Protein AF-A0A2T6BIA4-F1 (afdb_monomer_lite)

pLDDT: mean 86.23, std 13.8, range [45.97, 98.56]

Foldseek 3Di:
DQLLVCVVVPVVVVSQVVLQVDDDPVSSLNSLLVLLLLLQVLLVLLLVLLVVLLFDFPQQLCQPHHRDDQWDADVVVLVLLLVLCCVPPQPPPQNDPDSDWEQQSRSSNNHRTNWGGSQTLAQDDDPPPPPPCDDPVNVVVVVVVVVPPDVVVSNVVSNVVSNDQRPDPQPCSSQVLLFAFDTFHQSQSSVLSVDPPQDWDADPVGDTWGKGQGDQQSCVSSVHDDDGAWTFTIPDPGNFTWIDHPDDIDTNSVQSQCCLCQLRGNADFPPDDDPRADWDDPDVRGIDGPDCSRVVSNPPRDDD

Secondary structure (DSSP, 8-state):
--HHHHHHTT-HHHHHHHHHT---HHHHHHHHHHHHHHHHHHHHHHHHHHHHTT--BGGGTTSSSS---SEE--HHHHHHHHHHHHHHHTTSTTTTT-S--S-HHHHHHHHHT-EEE--B-PPPPPPPTT-----HHHHHHHHHHHTTSSHHHHHHHHHHHHTSPPS-SSHHHHTGGGG-B-EE-THHHHHHHH-TT--EEE-TTSSEEEEEE-S--HHHHTTS-----SEEEES--SSSPEEBSSSS-EEHHHHHHHHHHTTSB--EETT---TTS-EEEEETTEEEE--HHHHHHHTTPPP-

Structure (mmCIF, N/CA/C/O backbone):
data_AF-A0A2T6BIA4-F1
#
_entry.id   AF-A0A2T6BIA4-F1
#
loop_
_atom_site.group_PDB
_atom_site.id
_atom_site.type_symbol
_atom_site.label_atom_id
_atom_site.label_alt_id
_atom_site.label_comp_id
_atom_site.label_asym_id
_atom_site.label_entity_id
_atom_site.label_seq_id
_atom_site.pdbx_PDB_ins_code
_atom_site.Cartn_x
_atom_site.Cartn_y
_atom_site.Cartn_z
_atom_site.occupancy
_atom_site.B_iso_or_equiv
_atom_site.auth_seq_id
_atom_site.auth_comp_id
_atom_site.auth_asym_id
_atom_site.auth_atom_id
_atom_site.pdbx_PDB_model_num
ATOM 1 N N . MET A 1 1 ? 3.645 -23.632 -20.180 1.00 87.56 1 MET A N 1
ATOM 2 C CA . MET A 1 1 ? 2.538 -22.994 -19.436 1.00 87.56 1 MET A CA 1
ATOM 3 C C . MET A 1 1 ? 2.932 -21.543 -19.232 1.00 87.56 1 MET A C 1
ATOM 5 O O . MET A 1 1 ? 4.093 -21.338 -18.899 1.00 87.56 1 MET A O 1
ATOM 9 N N . SER A 1 2 ? 2.056 -20.574 -19.513 1.00 95.56 2 SER A N 1
ATOM 10 C CA . SER A 1 2 ? 2.378 -19.156 -19.281 1.00 95.56 2 SER A CA 1
ATOM 11 C C . SER A 1 2 ? 2.538 -18.871 -17.786 1.00 95.56 2 SER A C 1
ATOM 13 O O . SER A 1 2 ? 2.009 -19.614 -16.949 1.00 95.56 2 SER A O 1
ATOM 15 N N . LEU A 1 3 ? 3.261 -17.806 -17.449 1.00 96.19 3 LEU A N 1
ATOM 16 C CA . LEU A 1 3 ? 3.397 -17.316 -16.082 1.00 96.19 3 LEU A CA 1
ATOM 17 C C . LEU A 1 3 ? 2.034 -16.933 -15.512 1.00 96.19 3 LEU A C 1
ATOM 19 O O . LEU A 1 3 ? 1.738 -17.321 -14.386 1.00 96.19 3 LEU A O 1
ATOM 23 N N . LEU A 1 4 ? 1.161 -16.298 -16.303 1.00 97.19 4 LEU A N 1
ATOM 24 C CA . LEU A 1 4 ? -0.204 -16.011 -15.862 1.00 97.19 4 LEU A CA 1
ATOM 25 C C . LEU A 1 4 ? -0.991 -17.281 -15.501 1.00 97.19 4 LEU A C 1
ATOM 27 O O . LEU A 1 4 ? -1.680 -17.309 -14.485 1.00 97.19 4 LEU A O 1
ATOM 31 N N . ALA A 1 5 ? -0.885 -18.352 -16.294 1.00 97.06 5 A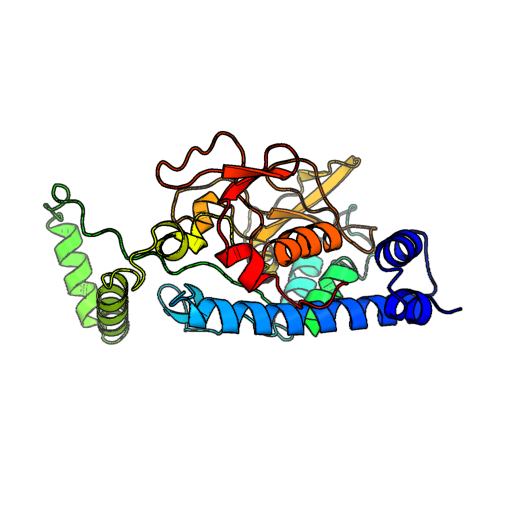LA A N 1
ATOM 32 C CA . ALA A 1 5 ? -1.594 -19.597 -15.996 1.00 97.06 5 ALA A CA 1
ATOM 33 C C . ALA A 1 5 ? -1.087 -20.251 -14.698 1.00 97.06 5 ALA A C 1
ATOM 35 O O . ALA A 1 5 ? -1.894 -20.715 -13.894 1.00 97.06 5 ALA A O 1
ATOM 36 N N . ARG A 1 6 ? 0.234 -20.237 -14.468 1.00 97.81 6 ARG A N 1
ATOM 37 C CA . ARG A 1 6 ? 0.855 -20.671 -13.200 1.00 97.81 6 ARG A CA 1
ATOM 38 C C . ARG A 1 6 ? 0.390 -19.818 -12.022 1.00 97.81 6 ARG A C 1
ATOM 40 O O . ARG A 1 6 ? 0.048 -20.347 -10.969 1.00 97.81 6 ARG A O 1
ATOM 47 N N . TYR A 1 7 ? 0.329 -18.506 -12.227 1.00 98.06 7 TYR A N 1
ATOM 48 C CA . TYR A 1 7 ? -0.104 -17.548 -11.220 1.00 98.06 7 TYR A CA 1
ATOM 49 C C . TYR A 1 7 ? -1.553 -17.804 -10.800 1.00 98.06 7 TYR A C 1
ATOM 51 O O . TYR A 1 7 ? -1.840 -17.952 -9.619 1.00 98.06 7 TYR A O 1
ATOM 59 N N . ILE A 1 8 ? -2.461 -17.960 -11.768 1.00 98.06 8 ILE A N 1
ATOM 60 C CA . ILE A 1 8 ? -3.871 -18.294 -11.513 1.00 98.06 8 ILE A CA 1
ATOM 61 C C . ILE A 1 8 ? -4.006 -19.649 -10.803 1.00 98.06 8 ILE A C 1
ATOM 63 O O . ILE A 1 8 ? -4.895 -19.812 -9.970 1.00 98.06 8 ILE A O 1
ATOM 67 N N . ALA A 1 9 ? -3.115 -20.603 -11.088 1.00 98.06 9 ALA A N 1
ATOM 68 C CA . ALA A 1 9 ? -3.068 -21.899 -10.413 1.00 98.06 9 ALA A CA 1
ATOM 69 C C . ALA A 1 9 ? -2.520 -21.841 -8.969 1.00 98.06 9 ALA A C 1
ATOM 71 O O . ALA A 1 9 ? -2.478 -22.874 -8.301 1.00 98.06 9 ALA A O 1
ATOM 72 N N . GLY A 1 10 ? -2.128 -20.661 -8.474 1.00 97.94 10 GLY A N 1
ATOM 73 C CA . GLY A 1 10 ? -1.683 -20.448 -7.097 1.00 97.94 10 GLY A CA 1
ATOM 74 C C . GLY A 1 10 ? -0.168 -20.472 -6.897 1.00 97.94 10 GLY A C 1
ATOM 75 O O . GLY A 1 10 ? 0.288 -20.370 -5.761 1.00 97.94 10 GLY A O 1
ATOM 76 N N . GLU A 1 11 ? 0.636 -20.569 -7.961 1.00 98.12 11 GLU A N 1
ATOM 77 C CA . GLU A 1 11 ? 2.107 -20.542 -7.879 1.00 98.12 11 GLU A CA 1
ATOM 78 C C . GLU A 1 11 ? 2.659 -19.112 -7.683 1.00 98.12 11 GLU A C 1
ATOM 80 O O . GLU A 1 11 ? 3.621 -18.717 -8.341 1.00 98.12 11 GLU A O 1
ATOM 85 N N . HIS A 1 12 ? 2.045 -18.300 -6.817 1.00 97.69 12 HIS A N 1
ATOM 86 C CA . HIS A 1 12 ? 2.304 -16.859 -6.758 1.00 97.69 12 HIS A CA 1
ATOM 87 C C . HIS A 1 12 ? 3.774 -16.518 -6.458 1.00 97.69 12 HIS A C 1
ATOM 89 O O . HIS A 1 12 ? 4.359 -15.702 -7.168 1.00 97.69 12 HIS A O 1
ATOM 95 N N . ASP A 1 13 ? 4.395 -17.154 -5.459 1.00 97.06 13 ASP A N 1
ATOM 96 C CA . ASP A 1 13 ? 5.798 -16.897 -5.089 1.00 97.06 13 ASP A CA 1
ATOM 97 C C . ASP A 1 13 ? 6.764 -17.290 -6.210 1.00 97.06 13 ASP A C 1
ATOM 99 O O . ASP A 1 13 ? 7.587 -16.487 -6.647 1.00 97.06 13 ASP A O 1
ATOM 103 N N . ALA A 1 14 ? 6.608 -18.506 -6.740 1.00 96.81 14 ALA A N 1
ATOM 104 C CA . ALA A 1 14 ? 7.461 -19.027 -7.804 1.00 96.81 14 ALA A CA 1
ATOM 105 C C . ALA A 1 14 ? 7.317 -18.234 -9.114 1.00 96.81 14 ALA A C 1
ATOM 107 O O . ALA A 1 14 ? 8.264 -18.139 -9.897 1.00 96.81 14 ALA A O 1
ATOM 108 N N . VAL A 1 15 ? 6.131 -17.679 -9.384 1.00 97.12 15 VAL A N 1
ATOM 109 C CA . VAL A 1 15 ? 5.925 -16.797 -10.534 1.00 97.12 15 VAL A CA 1
ATOM 110 C C . VAL A 1 15 ? 6.606 -15.451 -10.310 1.00 97.12 15 VAL A C 1
ATOM 112 O O . VAL A 1 15 ? 7.315 -15.007 -11.207 1.00 97.12 15 VAL A O 1
ATOM 115 N N . TRP A 1 16 ? 6.453 -14.820 -9.142 1.00 96.31 16 TRP A N 1
ATOM 116 C CA . TRP A 1 16 ? 7.108 -13.538 -8.853 1.00 96.31 16 TRP A CA 1
ATOM 117 C C . TRP A 1 16 ? 8.640 -13.642 -8.846 1.00 96.31 16 TRP A C 1
ATOM 119 O O . TRP A 1 16 ? 9.307 -12.752 -9.371 1.00 96.31 16 TRP A O 1
ATOM 129 N N . GLU A 1 17 ? 9.207 -14.752 -8.368 1.00 95.06 17 GLU A N 1
ATOM 130 C CA . GLU A 1 17 ? 10.643 -15.036 -8.499 1.00 95.06 17 GLU A CA 1
ATOM 131 C C . GLU A 1 17 ? 11.070 -15.152 -9.975 1.00 95.06 17 GLU A C 1
ATOM 133 O O . GLU A 1 17 ? 12.078 -14.574 -10.394 1.00 95.06 17 GLU A O 1
ATOM 138 N N . ALA A 1 18 ? 10.268 -15.838 -10.798 1.00 95.12 18 ALA A N 1
ATOM 139 C CA . ALA A 1 18 ? 10.520 -15.935 -12.233 1.00 95.12 18 ALA A CA 1
ATOM 140 C C . ALA A 1 18 ? 10.423 -14.570 -12.943 1.00 95.12 18 ALA A C 1
ATOM 142 O O . ALA A 1 18 ? 11.156 -14.340 -13.906 1.00 95.12 18 ALA A O 1
ATOM 143 N N . LEU A 1 19 ? 9.572 -13.652 -12.461 1.00 94.94 19 LEU A N 1
ATOM 144 C CA . LEU A 1 19 ? 9.463 -12.298 -13.010 1.00 94.94 19 LEU A CA 1
ATOM 145 C C . LEU A 1 19 ? 10.729 -11.456 -12.801 1.00 94.94 19 LEU A C 1
ATOM 147 O O . LEU A 1 19 ? 11.026 -10.598 -13.628 1.00 94.94 19 LEU A O 1
ATOM 151 N N . GLU A 1 20 ? 11.501 -11.696 -11.744 1.00 91.31 20 GLU A N 1
ATOM 152 C CA . GLU A 1 20 ? 12.761 -10.971 -11.516 1.00 91.31 20 GLU A CA 1
ATOM 153 C C . GLU A 1 20 ? 13.887 -11.447 -12.453 1.00 91.31 20 GLU A C 1
ATOM 155 O O . GLU A 1 20 ? 14.853 -10.726 -12.692 1.00 91.31 20 GLU A O 1
ATOM 160 N N . SER A 1 21 ? 13.754 -12.641 -13.040 1.00 89.94 21 SER A N 1
ATOM 161 C CA . SER A 1 21 ? 14.785 -13.276 -13.876 1.00 89.94 21 SER A CA 1
ATOM 162 C C . SER A 1 21 ? 14.663 -12.969 -15.381 1.00 89.94 21 SER A C 1
ATOM 164 O O . SER A 1 21 ? 15.182 -13.724 -16.199 1.00 89.94 21 SER A O 1
ATOM 166 N N . ALA A 1 22 ? 14.016 -11.855 -15.749 1.00 73.44 22 ALA A N 1
ATOM 167 C CA . ALA A 1 22 ? 13.756 -11.399 -17.128 1.00 73.44 22 ALA A CA 1
ATOM 168 C C . ALA A 1 22 ? 12.726 -12.241 -17.931 1.00 73.44 22 ALA A C 1
ATOM 170 O O . ALA A 1 22 ? 13.077 -12.926 -18.895 1.00 73.44 22 ALA A O 1
ATOM 171 N N . PRO A 1 23 ? 11.432 -12.168 -17.572 1.00 73.19 23 PRO A N 1
ATOM 172 C CA . PRO A 1 23 ? 10.328 -12.800 -18.292 1.00 73.19 23 PRO A CA 1
ATOM 173 C C . PRO A 1 23 ? 10.007 -12.097 -19.621 1.00 73.19 23 PRO A C 1
ATOM 175 O O . PRO A 1 23 ? 10.369 -10.940 -19.849 1.00 73.19 23 PRO A O 1
ATOM 178 N N . ASP A 1 24 ? 9.236 -12.782 -20.468 1.00 88.19 24 ASP A N 1
ATOM 179 C CA . ASP A 1 24 ? 8.503 -12.137 -21.559 1.00 88.19 24 ASP A CA 1
ATOM 180 C C . ASP A 1 24 ? 7.679 -10.955 -21.019 1.00 88.19 24 ASP A C 1
ATOM 182 O O . ASP A 1 24 ? 6.957 -11.087 -20.027 1.00 88.19 24 ASP A O 1
ATOM 186 N N . ALA A 1 25 ? 7.805 -9.787 -21.654 1.00 87.50 25 ALA A N 1
ATOM 187 C CA . ALA A 1 25 ? 7.232 -8.548 -21.134 1.00 87.50 25 ALA A CA 1
ATOM 188 C C . ALA A 1 25 ? 5.696 -8.589 -21.055 1.00 87.50 25 ALA A C 1
ATOM 190 O O . ALA A 1 25 ? 5.129 -8.046 -20.108 1.00 87.50 25 ALA A O 1
ATOM 191 N N . ALA A 1 26 ? 5.032 -9.251 -22.009 1.00 90.62 26 ALA A N 1
ATOM 192 C CA . ALA A 1 26 ? 3.576 -9.314 -22.055 1.00 90.62 26 ALA A CA 1
ATOM 193 C C . ALA A 1 26 ? 3.018 -10.267 -20.987 1.00 90.62 26 ALA A C 1
ATOM 195 O O . ALA A 1 26 ? 2.055 -9.926 -20.300 1.00 90.62 26 ALA A O 1
ATOM 196 N N . ASP A 1 27 ? 3.637 -11.437 -20.807 1.00 92.75 27 ASP A N 1
ATOM 197 C CA . ASP A 1 27 ? 3.238 -12.388 -19.758 1.00 92.75 27 ASP A CA 1
ATOM 198 C C . ASP A 1 27 ? 3.498 -11.806 -18.354 1.00 92.75 27 ASP A C 1
ATOM 200 O O . ASP A 1 27 ? 2.664 -11.925 -17.456 1.00 92.75 27 ASP A O 1
ATOM 204 N N . ALA A 1 28 ? 4.611 -11.082 -18.182 1.00 93.94 28 ALA A N 1
ATOM 205 C CA . ALA A 1 28 ? 4.922 -10.372 -16.945 1.00 93.94 28 ALA A CA 1
ATOM 206 C C . ALA A 1 28 ? 3.888 -9.296 -16.606 1.00 93.94 28 ALA A C 1
ATOM 208 O O . ALA A 1 28 ? 3.391 -9.240 -15.480 1.00 93.94 28 ALA A O 1
ATOM 209 N N . GLU A 1 29 ? 3.542 -8.453 -17.580 1.00 95.25 29 GLU A N 1
ATOM 210 C CA . GLU A 1 29 ? 2.516 -7.431 -17.404 1.00 95.25 29 GLU A CA 1
ATOM 211 C C . GLU A 1 29 ? 1.168 -8.057 -17.031 1.00 95.25 29 GLU A C 1
ATOM 213 O O . GLU A 1 29 ? 0.496 -7.564 -16.126 1.00 95.25 29 GLU A O 1
ATOM 218 N N . ALA A 1 30 ? 0.792 -9.171 -17.662 1.00 96.75 30 ALA A N 1
ATOM 219 C CA . ALA A 1 30 ? -0.459 -9.856 -17.362 1.00 96.75 30 ALA A CA 1
ATOM 220 C C . ALA A 1 30 ? -0.509 -10.390 -15.918 1.00 96.75 30 ALA A C 1
ATOM 222 O O . ALA A 1 30 ? -1.522 -10.206 -15.239 1.00 96.75 30 ALA A O 1
ATOM 223 N N . VAL A 1 31 ? 0.584 -10.986 -15.420 1.00 97.69 31 VAL A N 1
ATOM 224 C CA . VAL A 1 31 ? 0.695 -11.415 -14.013 1.00 97.69 31 VAL A CA 1
ATOM 225 C C . VAL A 1 31 ? 0.566 -10.228 -13.063 1.00 97.69 31 VAL A C 1
ATOM 227 O O . VAL A 1 31 ? -0.203 -10.289 -12.101 1.00 97.69 31 VAL A O 1
ATOM 230 N N . MET A 1 32 ? 1.293 -9.137 -13.322 1.00 97.81 32 MET A N 1
ATOM 231 C CA . MET A 1 32 ? 1.246 -7.963 -12.452 1.00 97.81 32 MET A CA 1
ATOM 232 C C . MET A 1 32 ? -0.148 -7.310 -12.472 1.00 97.81 32 MET A C 1
ATOM 234 O O . MET A 1 32 ? -0.641 -6.896 -11.424 1.00 97.81 32 MET A O 1
ATOM 238 N N . ARG A 1 33 ? -0.832 -7.270 -13.629 1.00 97.81 33 ARG A N 1
ATOM 239 C CA . ARG A 1 33 ? -2.210 -6.753 -13.743 1.00 97.81 33 ARG A CA 1
ATOM 240 C C . ARG A 1 33 ? -3.180 -7.568 -12.900 1.00 97.81 33 ARG A C 1
ATOM 242 O O . ARG A 1 33 ? -3.966 -6.980 -12.161 1.00 97.81 33 ARG A O 1
ATOM 249 N N . GLU A 1 34 ? -3.110 -8.893 -12.987 1.00 98.56 34 GLU A N 1
ATOM 250 C CA . GLU A 1 34 ? -3.940 -9.777 -12.165 1.00 98.56 34 GLU A CA 1
ATOM 251 C C . GLU A 1 34 ? -3.610 -9.622 -10.671 1.00 98.56 34 GLU A C 1
ATOM 253 O O . GLU A 1 34 ? -4.523 -9.483 -9.858 1.00 98.56 34 GLU A O 1
ATOM 258 N N . THR A 1 35 ? -2.321 -9.542 -10.316 1.00 98.56 35 THR A N 1
ATOM 259 C CA . THR A 1 35 ? -1.871 -9.304 -8.932 1.00 98.56 35 THR A CA 1
ATOM 260 C C . THR A 1 35 ? -2.502 -8.034 -8.364 1.00 98.56 35 THR A C 1
ATOM 262 O O . THR A 1 35 ? -3.148 -8.059 -7.317 1.00 98.56 35 THR A O 1
ATOM 265 N N . PHE A 1 36 ? -2.376 -6.909 -9.070 1.00 98.44 36 PHE A N 1
ATOM 266 C CA . PHE A 1 36 ? -2.890 -5.632 -8.580 1.00 98.44 36 PHE A CA 1
ATOM 267 C C . PHE A 1 36 ? -4.412 -5.524 -8.644 1.00 98.44 36 PHE A C 1
ATOM 269 O O . PHE A 1 36 ? -5.003 -4.839 -7.811 1.00 98.44 36 PHE A O 1
ATOM 276 N N . ALA A 1 37 ? -5.070 -6.255 -9.545 1.00 98.31 37 ALA A N 1
ATOM 277 C CA . ALA A 1 37 ? -6.521 -6.380 -9.520 1.00 98.31 37 ALA A CA 1
ATOM 278 C C . ALA A 1 37 ? -7.009 -7.086 -8.239 1.00 98.31 37 ALA A C 1
ATOM 280 O O . ALA A 1 37 ? -8.003 -6.654 -7.653 1.00 98.31 37 ALA A O 1
ATOM 281 N N . ARG A 1 38 ? -6.300 -8.125 -7.766 1.00 98.56 38 ARG A N 1
ATOM 282 C CA . ARG A 1 38 ? -6.578 -8.774 -6.468 1.00 98.56 38 ARG A CA 1
ATOM 283 C C . ARG A 1 38 ? -6.310 -7.836 -5.297 1.00 98.56 38 ARG A C 1
ATOM 285 O O . ARG A 1 38 ? -7.146 -7.728 -4.406 1.00 98.56 38 ARG A O 1
ATOM 292 N N . VAL A 1 39 ? -5.198 -7.098 -5.324 1.00 98.56 39 VAL A N 1
ATOM 293 C CA . VAL A 1 39 ? -4.874 -6.090 -4.297 1.00 98.56 39 VAL A CA 1
ATOM 294 C C . VAL A 1 39 ? -5.968 -5.024 -4.188 1.00 98.56 39 VAL A C 1
ATOM 296 O O . VAL A 1 39 ? -6.380 -4.695 -3.075 1.00 98.56 39 VAL A O 1
ATOM 299 N N . ALA A 1 40 ? -6.487 -4.519 -5.310 1.00 98.31 40 ALA A N 1
ATOM 300 C CA . ALA A 1 40 ? -7.588 -3.556 -5.315 1.00 98.31 40 ALA A CA 1
ATOM 301 C C . ALA A 1 40 ? -8.859 -4.136 -4.660 1.00 98.31 40 ALA A C 1
ATOM 303 O O . ALA A 1 40 ? -9.424 -3.522 -3.754 1.00 98.31 40 ALA A O 1
ATOM 304 N N . ARG A 1 41 ? -9.265 -5.360 -5.034 1.00 98.38 41 ARG A N 1
ATOM 305 C CA . ARG A 1 41 ? -10.442 -6.032 -4.444 1.00 98.38 41 ARG A CA 1
ATOM 306 C C . ARG A 1 41 ? -10.266 -6.343 -2.955 1.00 98.38 41 ARG A C 1
ATOM 308 O O . ARG A 1 41 ? -11.195 -6.152 -2.165 1.00 98.38 41 ARG A O 1
ATOM 315 N N . ASN A 1 42 ? -9.071 -6.778 -2.556 1.00 98.56 42 ASN A N 1
ATOM 316 C CA . ASN A 1 42 ? -8.731 -7.019 -1.156 1.00 98.56 42 ASN A CA 1
ATOM 317 C C . ASN A 1 42 ? -8.773 -5.719 -0.347 1.00 98.56 42 ASN A C 1
ATOM 319 O O . ASN A 1 42 ? -9.314 -5.707 0.757 1.00 98.56 42 ASN A O 1
ATOM 323 N N . THR A 1 43 ? -8.266 -4.618 -0.907 1.00 98.56 43 THR A N 1
ATOM 324 C CA . THR A 1 43 ? -8.337 -3.280 -0.302 1.00 98.56 43 THR A CA 1
ATOM 325 C C . THR A 1 43 ? -9.786 -2.874 -0.034 1.00 98.56 43 THR A C 1
ATOM 327 O O . THR A 1 43 ? -10.122 -2.538 1.101 1.00 98.56 43 THR A O 1
ATOM 330 N N . ASP A 1 44 ? -10.666 -2.970 -1.034 1.00 98.31 44 ASP A N 1
ATOM 331 C CA . ASP A 1 44 ? -12.088 -2.623 -0.886 1.00 98.31 44 ASP A CA 1
ATOM 332 C C . ASP A 1 44 ? -12.794 -3.488 0.170 1.00 98.31 44 ASP A C 1
ATOM 334 O O . ASP A 1 44 ? -13.601 -2.997 0.972 1.00 98.31 44 ASP A O 1
ATOM 338 N N . THR A 1 45 ? -12.450 -4.776 0.213 1.00 98.44 45 THR A N 1
ATOM 339 C CA . THR A 1 45 ? -12.959 -5.724 1.211 1.00 98.44 45 THR A CA 1
ATOM 340 C C . THR A 1 45 ? -12.514 -5.342 2.624 1.00 98.44 45 THR A C 1
ATOM 342 O O . THR A 1 45 ? -13.346 -5.258 3.529 1.00 98.44 45 THR A O 1
ATOM 345 N N . VAL A 1 46 ? -11.221 -5.061 2.821 1.00 98.44 46 VAL A N 1
ATOM 346 C CA . VAL A 1 46 ? -10.662 -4.622 4.110 1.00 98.44 46 VAL A CA 1
ATOM 347 C C . VAL A 1 46 ? -11.293 -3.305 4.556 1.00 98.44 46 VAL A C 1
ATOM 349 O O . VAL A 1 46 ? -11.712 -3.200 5.706 1.00 98.44 46 VAL A O 1
ATOM 352 N N . ILE A 1 47 ? -11.440 -2.325 3.658 1.00 98.12 47 ILE A N 1
ATOM 353 C CA . ILE A 1 47 ? -12.091 -1.041 3.960 1.00 98.12 47 ILE A CA 1
ATOM 354 C C . ILE A 1 47 ? -13.519 -1.256 4.457 1.00 98.12 47 ILE A C 1
ATOM 356 O O . ILE A 1 47 ? -13.919 -0.661 5.458 1.00 98.12 47 ILE A O 1
ATOM 360 N N . THR A 1 48 ? -14.283 -2.106 3.771 1.00 97.81 48 THR A N 1
ATOM 361 C CA . THR A 1 48 ? -15.670 -2.409 4.143 1.00 97.81 48 THR A CA 1
ATOM 362 C C . THR A 1 48 ? -15.729 -3.013 5.543 1.00 97.81 48 THR A C 1
ATOM 364 O O . THR A 1 48 ? -16.430 -2.496 6.408 1.00 97.81 48 THR A O 1
ATOM 367 N N . ARG A 1 49 ? -14.899 -4.026 5.814 1.00 97.38 49 ARG A N 1
ATOM 368 C CA . ARG A 1 49 ? -14.860 -4.690 7.124 1.00 97.38 49 ARG A CA 1
ATOM 369 C C . ARG A 1 49 ? -14.354 -3.785 8.241 1.00 97.38 49 ARG A C 1
ATOM 371 O O . ARG A 1 49 ? -14.851 -3.874 9.355 1.00 97.38 49 ARG A O 1
ATOM 378 N N . LEU A 1 50 ? -13.394 -2.903 7.964 1.00 95.94 50 LEU A N 1
ATOM 379 C CA . LEU A 1 50 ? -12.962 -1.885 8.920 1.00 95.94 50 LEU A CA 1
ATOM 380 C C . LEU A 1 50 ? -14.130 -0.962 9.284 1.00 95.94 50 LEU A C 1
ATOM 382 O O . LEU A 1 50 ? -14.366 -0.716 10.464 1.00 95.94 50 LEU A O 1
ATOM 386 N N . ARG A 1 51 ? -14.922 -0.496 8.311 1.00 94.94 51 ARG A N 1
ATOM 387 C CA . ARG A 1 51 ? -16.117 0.313 8.617 1.00 94.94 51 ARG A CA 1
ATOM 388 C C . ARG A 1 51 ? -17.110 -0.442 9.499 1.00 94.94 51 ARG A C 1
ATOM 390 O O . ARG A 1 51 ? -17.663 0.163 10.416 1.00 94.94 51 ARG A O 1
ATOM 397 N N . ASP A 1 52 ? -17.269 -1.747 9.286 1.00 94.19 52 ASP A N 1
ATOM 398 C CA . ASP A 1 52 ? -18.151 -2.594 10.099 1.00 94.19 52 ASP A CA 1
ATOM 399 C C . ASP A 1 52 ? -17.698 -2.707 11.569 1.00 94.19 52 ASP A C 1
ATOM 401 O O . ASP A 1 52 ? -18.525 -2.968 12.443 1.00 94.19 52 ASP A O 1
ATOM 405 N N . THR A 1 53 ? -16.420 -2.447 11.885 1.00 91.62 53 THR A N 1
ATOM 406 C CA . THR A 1 53 ? -15.931 -2.357 13.279 1.00 91.62 53 THR A CA 1
ATOM 407 C C . THR A 1 53 ? -16.121 -0.971 13.907 1.00 91.62 53 THR A C 1
ATOM 409 O O . THR A 1 53 ? -15.784 -0.758 15.072 1.00 9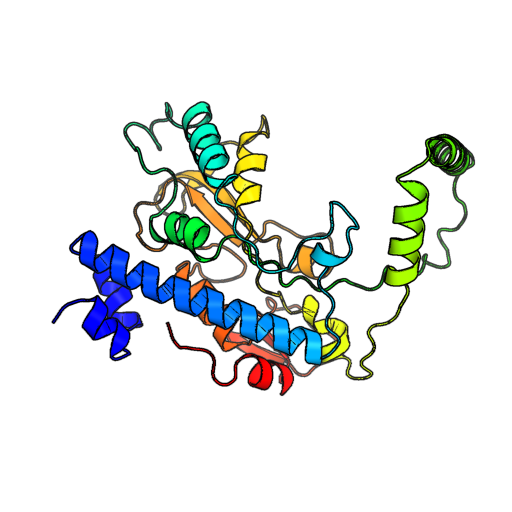1.62 53 THR A O 1
ATOM 412 N N . GLY A 1 54 ? -16.646 -0.003 13.149 1.00 90.62 54 GLY A N 1
ATOM 413 C CA . GLY A 1 54 ? -16.697 1.404 13.543 1.00 90.62 54 GLY A CA 1
ATOM 414 C C . GLY A 1 54 ? -15.387 2.162 13.295 1.00 90.62 54 GLY A C 1
ATOM 415 O O . GLY A 1 54 ? -15.241 3.292 13.780 1.00 90.62 54 GLY A O 1
ATOM 416 N N . TYR A 1 55 ? -14.445 1.575 12.546 1.00 91.75 55 TYR A N 1
ATOM 417 C CA . TYR A 1 55 ? -13.232 2.256 12.102 1.00 91.75 55 TYR A CA 1
ATOM 418 C C . TYR A 1 55 ? -13.581 3.475 11.245 1.00 91.75 55 TYR A C 1
ATOM 420 O O . TYR A 1 55 ? -14.488 3.443 10.411 1.00 91.75 55 TYR A O 1
ATOM 428 N N . ARG A 1 56 ? -12.841 4.566 11.441 1.00 92.00 56 ARG A N 1
ATOM 429 C CA . ARG A 1 56 ? -12.993 5.809 10.679 1.00 92.00 56 ARG A CA 1
ATOM 430 C C . ARG A 1 56 ? -11.656 6.157 10.053 1.00 92.00 56 ARG A C 1
ATOM 432 O O . ARG A 1 56 ? -10.657 6.168 10.768 1.00 92.00 56 ARG A O 1
ATOM 439 N N . PHE A 1 57 ? -11.645 6.468 8.764 1.00 94.00 57 PHE A N 1
ATOM 440 C CA . PHE A 1 57 ? -10.422 6.805 8.042 1.00 94.00 57 PHE A CA 1
ATOM 441 C C . PHE A 1 57 ? -10.077 8.291 8.204 1.00 94.00 57 PHE A C 1
ATOM 443 O O . PHE A 1 57 ? -10.960 9.149 8.144 1.00 94.00 57 PHE A O 1
ATOM 450 N N . GLU A 1 58 ? -8.796 8.609 8.405 1.00 92.12 58 GLU A N 1
ATOM 451 C CA . GLU A 1 58 ? -8.325 10.000 8.538 1.00 92.12 58 GLU A CA 1
ATOM 452 C C . GLU A 1 58 ? -8.552 10.798 7.243 1.00 92.12 58 GLU A C 1
ATOM 454 O O . GLU A 1 58 ? -8.974 11.953 7.289 1.00 92.12 58 GLU A O 1
ATOM 459 N N . CYS A 1 59 ? -8.345 10.174 6.080 1.00 92.19 59 CYS A N 1
ATOM 460 C CA . CYS A 1 59 ? -8.505 10.808 4.767 1.00 92.19 59 CYS A CA 1
ATOM 461 C C . CYS A 1 59 ? -9.951 11.250 4.461 1.00 92.19 59 CYS A C 1
ATOM 463 O O . CYS A 1 59 ? -10.169 12.192 3.698 1.00 92.19 59 CYS A O 1
ATOM 465 N N . GLU A 1 60 ? -10.943 10.648 5.119 1.00 93.75 60 GLU A N 1
ATOM 466 C CA . GLU A 1 60 ? -12.358 11.020 5.000 1.00 93.75 60 GLU A CA 1
ATOM 467 C C . GLU A 1 60 ? -12.750 12.157 5.957 1.00 93.75 60 GLU A C 1
ATOM 469 O O . GLU A 1 60 ? -13.825 12.744 5.824 1.00 93.75 60 GLU A O 1
ATOM 474 N N . ALA A 1 61 ? -11.899 12.495 6.933 1.00 86.62 61 ALA A N 1
ATOM 475 C CA . ALA A 1 61 ? -12.201 13.529 7.920 1.00 86.62 61 ALA A CA 1
ATOM 476 C C . ALA A 1 61 ? -12.133 14.948 7.337 1.00 86.62 61 ALA A C 1
ATOM 478 O O . ALA A 1 61 ? -12.700 15.873 7.917 1.00 86.62 61 ALA A O 1
ATOM 479 N N . GLY A 1 62 ? -11.419 15.130 6.222 1.00 81.00 62 GLY A N 1
ATOM 480 C CA . GLY A 1 62 ? -11.200 16.438 5.610 1.00 81.00 62 GLY A CA 1
ATOM 481 C C . GLY A 1 62 ? -10.430 17.414 6.512 1.00 81.00 62 GLY A C 1
ATOM 482 O O . GLY A 1 62 ? -10.649 18.625 6.456 1.00 81.00 62 GLY A O 1
ATOM 483 N N . ARG A 1 63 ? -9.585 16.894 7.419 1.00 76.50 63 ARG A N 1
ATOM 484 C CA . ARG A 1 63 ? -8.866 17.709 8.413 1.00 76.50 63 ARG A CA 1
ATOM 485 C C . ARG A 1 63 ? -7.771 18.568 7.776 1.00 76.50 63 ARG A C 1
ATOM 487 O O . ARG A 1 63 ? -7.601 19.721 8.170 1.00 76.50 63 ARG A O 1
ATOM 494 N N . TYR A 1 64 ? -7.048 18.009 6.807 1.00 74.81 64 TYR A N 1
ATOM 495 C CA . TYR A 1 64 ? -5.902 18.655 6.151 1.00 74.81 64 TYR A CA 1
ATOM 496 C C . TYR A 1 64 ? -6.144 18.972 4.671 1.00 74.81 64 TYR A C 1
ATOM 498 O O . TYR A 1 64 ? -5.497 19.855 4.118 1.00 74.81 64 TYR A O 1
ATOM 506 N N . SER A 1 65 ? -7.091 18.279 4.045 1.00 83.38 65 SER A N 1
ATOM 507 C CA . SER A 1 65 ? -7.431 18.377 2.626 1.00 83.38 65 SER A CA 1
ATOM 508 C C . SER A 1 65 ? -8.926 18.136 2.433 1.00 83.38 65 SER A C 1
ATOM 510 O O . SER A 1 65 ? -9.651 17.923 3.406 1.00 83.38 65 SER A O 1
ATOM 512 N N . ASP A 1 66 ? -9.401 18.127 1.189 1.00 88.69 66 ASP A N 1
ATOM 513 C CA . ASP A 1 66 ? -10.741 17.618 0.906 1.00 88.69 66 ASP A CA 1
ATOM 514 C C . ASP A 1 66 ? -10.861 16.146 1.326 1.00 88.69 66 ASP A C 1
ATOM 516 O O . ASP A 1 66 ? -9.887 15.387 1.288 1.00 88.69 66 ASP A O 1
ATOM 520 N N . ALA A 1 67 ? -12.060 15.767 1.772 1.00 90.62 67 ALA A N 1
ATOM 521 C CA . ALA A 1 67 ? -12.362 14.395 2.147 1.00 90.62 67 ALA A CA 1
ATOM 522 C C . ALA A 1 67 ? -12.310 13.501 0.904 1.00 90.62 67 ALA A C 1
ATOM 524 O O . ALA A 1 67 ? -12.990 13.765 -0.091 1.00 90.62 67 ALA A O 1
ATOM 525 N N . VAL A 1 68 ? -11.519 12.437 0.978 1.00 94.69 68 VAL A N 1
ATOM 526 C CA . VAL A 1 68 ? -11.313 11.483 -0.116 1.00 94.69 68 VAL A CA 1
ATOM 527 C C . VAL A 1 68 ? -11.492 10.056 0.396 1.00 94.69 68 VAL A C 1
ATOM 529 O O . VAL A 1 68 ? -11.273 9.808 1.582 1.00 94.69 68 VAL A O 1
ATOM 532 N N . PRO A 1 69 ? -11.893 9.101 -0.463 1.00 96.19 69 PRO A N 1
ATOM 533 C CA . PRO A 1 69 ? -11.987 7.710 -0.047 1.00 96.19 69 PRO A CA 1
ATOM 534 C C . PRO A 1 69 ? -10.594 7.120 0.259 1.00 96.19 69 PRO A C 1
ATOM 536 O O . PRO A 1 69 ? -9.603 7.524 -0.362 1.00 96.19 69 PRO A O 1
ATOM 539 N N . PRO A 1 70 ? -10.514 6.130 1.171 1.00 95.81 70 PRO A N 1
ATOM 540 C CA . PRO A 1 70 ? -9.262 5.468 1.552 1.00 95.81 70 PRO A CA 1
ATOM 541 C C . PRO A 1 70 ? -8.622 4.652 0.424 1.00 95.81 70 PRO A C 1
ATOM 543 O O . PRO A 1 70 ? -7.431 4.374 0.489 1.00 95.81 70 PRO A O 1
ATOM 546 N N . HIS A 1 71 ? -9.381 4.300 -0.614 1.00 97.44 71 HIS A N 1
ATOM 547 C CA . HIS A 1 71 ? -8.877 3.716 -1.855 1.00 97.44 71 HIS A CA 1
ATOM 548 C C . HIS A 1 71 ? -9.303 4.601 -3.027 1.00 97.44 71 HIS A C 1
ATOM 550 O O . HIS A 1 71 ? -10.497 4.867 -3.203 1.00 97.44 71 HIS A O 1
ATOM 556 N N . ARG A 1 72 ? -8.332 5.109 -3.796 1.00 95.88 72 ARG A N 1
ATOM 557 C CA . ARG A 1 72 ? -8.592 5.993 -4.944 1.00 95.88 72 ARG A CA 1
ATOM 558 C C . ARG A 1 72 ? -7.551 5.842 -6.042 1.00 95.88 72 ARG A C 1
ATOM 560 O O . ARG A 1 72 ? -6.369 5.693 -5.768 1.00 95.88 72 ARG A O 1
ATOM 567 N N . GLN A 1 73 ? -7.987 5.987 -7.285 1.00 93.56 73 GLN A N 1
ATOM 568 C CA . GLN A 1 73 ? -7.103 6.036 -8.450 1.00 93.56 73 GLN A CA 1
ATOM 569 C C . GLN A 1 73 ? -6.362 7.378 -8.535 1.00 93.56 73 GLN A C 1
ATOM 571 O O . GLN A 1 73 ? -6.923 8.412 -8.172 1.00 93.56 73 GLN A O 1
ATOM 576 N N . ILE A 1 74 ? -5.136 7.372 -9.075 1.00 88.81 74 ILE A N 1
ATOM 577 C CA . ILE A 1 74 ? -4.280 8.572 -9.197 1.00 88.81 74 ILE A CA 1
ATOM 578 C C . ILE A 1 74 ? -3.718 8.808 -10.601 1.00 88.81 74 ILE A C 1
ATOM 580 O O . ILE A 1 74 ? -2.659 9.411 -10.765 1.00 88.81 74 ILE A O 1
ATOM 584 N N . SER A 1 75 ? -4.422 8.365 -11.640 1.00 79.81 75 SER A N 1
ATOM 585 C CA . SER A 1 75 ? -3.930 8.418 -13.026 1.00 79.81 75 SER A CA 1
ATOM 586 C C . SER A 1 75 ? -3.425 9.799 -13.473 1.00 79.81 75 SER A C 1
ATOM 588 O O . SER A 1 75 ? -2.427 9.876 -14.182 1.00 79.81 75 SER A O 1
ATOM 590 N N . VAL A 1 76 ? -4.056 10.893 -13.026 1.00 80.00 76 VAL A N 1
ATOM 591 C CA . VAL A 1 76 ? -3.622 12.270 -13.340 1.00 80.00 76 VAL A CA 1
ATOM 592 C C . VAL A 1 76 ? -2.316 12.650 -12.630 1.00 80.00 76 VAL A C 1
ATOM 594 O O . VAL A 1 76 ? -1.516 13.403 -13.181 1.00 80.00 76 VAL A O 1
ATOM 597 N N . HIS A 1 77 ? -2.080 12.139 -11.422 1.00 85.69 77 HIS A N 1
ATOM 598 C CA . HIS A 1 77 ? -0.883 12.454 -10.638 1.00 85.69 77 HIS A CA 1
ATOM 599 C C . HIS A 1 77 ? 0.336 11.667 -11.110 1.00 85.69 77 HIS A C 1
ATOM 601 O O . HIS A 1 77 ? 1.446 12.177 -11.018 1.00 85.69 77 HIS A O 1
ATOM 607 N N . LEU A 1 78 ? 0.138 10.472 -11.674 1.00 88.25 78 LEU A N 1
ATOM 608 C CA . LEU A 1 78 ? 1.239 9.631 -12.141 1.00 88.25 78 LEU A CA 1
ATOM 609 C C . LEU A 1 78 ? 2.092 10.324 -13.211 1.00 88.25 78 LEU A C 1
ATOM 611 O O . LEU A 1 78 ? 3.307 10.381 -13.068 1.00 88.25 78 LEU A O 1
ATOM 615 N N . GLY A 1 79 ? 1.457 10.942 -14.214 1.00 89.12 79 GLY A N 1
ATOM 616 C CA . GLY A 1 79 ? 2.188 11.689 -15.243 1.00 89.12 79 GLY A CA 1
ATOM 617 C C . GLY A 1 79 ? 2.973 12.877 -14.675 1.00 89.12 79 GLY A C 1
ATOM 618 O O . GLY A 1 79 ? 4.079 13.148 -15.124 1.00 89.12 79 GLY A O 1
ATOM 619 N N . ARG A 1 80 ? 2.447 13.543 -13.635 1.00 89.25 80 ARG A N 1
ATOM 620 C CA . ARG A 1 80 ? 3.165 14.628 -12.941 1.00 89.25 80 ARG A CA 1
ATOM 621 C C . ARG A 1 80 ? 4.362 14.113 -12.151 1.00 89.25 80 ARG A C 1
ATOM 623 O O . ARG A 1 80 ? 5.386 14.782 -12.116 1.00 89.25 80 ARG A O 1
ATOM 630 N N . ILE A 1 81 ? 4.233 12.952 -11.508 1.00 89.69 81 ILE A N 1
ATOM 631 C CA . ILE A 1 81 ? 5.341 12.307 -10.796 1.00 89.69 81 ILE A CA 1
ATOM 632 C C . ILE A 1 81 ? 6.459 11.980 -11.790 1.00 89.69 81 ILE A C 1
ATOM 634 O O . ILE A 1 81 ? 7.601 12.353 -11.549 1.00 89.69 81 ILE A O 1
ATOM 638 N N . GLU A 1 82 ? 6.131 11.345 -12.918 1.00 89.69 82 GLU A N 1
ATOM 639 C CA . GLU A 1 82 ? 7.106 11.006 -13.964 1.00 89.69 82 GLU A CA 1
ATOM 640 C C . GLU A 1 82 ? 7.787 12.256 -14.540 1.00 89.69 82 GLU A C 1
ATOM 642 O O . GLU A 1 82 ? 9.012 12.303 -14.599 1.00 89.69 82 GLU A O 1
ATOM 647 N N . GLU A 1 83 ? 7.012 13.289 -14.886 1.00 89.50 83 GLU A N 1
ATOM 648 C CA . GLU A 1 83 ? 7.534 14.566 -15.393 1.00 89.50 83 GLU A CA 1
ATOM 649 C C . GLU A 1 83 ? 8.471 15.239 -14.384 1.00 89.50 83 GLU A C 1
ATOM 651 O O . GLU A 1 83 ? 9.545 15.701 -14.752 1.00 89.50 83 GLU A O 1
ATOM 656 N N . THR A 1 84 ? 8.102 15.246 -13.100 1.00 88.75 84 THR A N 1
ATOM 657 C CA . THR A 1 84 ? 8.922 15.870 -12.053 1.00 88.75 84 THR A CA 1
ATOM 658 C C . THR A 1 84 ? 10.218 15.093 -11.807 1.00 88.75 84 THR A C 1
ATOM 660 O O . THR A 1 84 ? 11.261 15.693 -11.551 1.00 88.75 84 THR A O 1
ATOM 663 N N . LEU A 1 85 ? 10.175 13.758 -11.878 1.00 89.69 85 LEU A N 1
ATOM 664 C CA . LEU A 1 85 ? 11.370 12.927 -11.734 1.00 89.69 85 LEU A CA 1
ATOM 665 C C . LEU A 1 85 ? 12.326 13.095 -12.923 1.00 89.69 85 LEU A C 1
ATOM 667 O O . LEU A 1 85 ? 13.531 13.213 -12.703 1.00 89.69 85 LEU A O 1
ATOM 671 N N . GLU A 1 86 ? 11.801 13.151 -14.149 1.00 90.31 86 GLU A N 1
ATOM 672 C CA . GLU A 1 86 ? 12.584 13.427 -15.361 1.00 90.31 86 GLU A CA 1
ATOM 673 C C . GLU A 1 86 ? 13.221 14.822 -15.301 1.00 90.31 86 GLU A C 1
ATOM 675 O O . GLU A 1 86 ? 14.439 14.932 -15.417 1.00 90.31 86 GLU A O 1
ATOM 680 N N . ASP A 1 87 ? 12.431 15.870 -15.038 1.00 89.44 87 ASP A N 1
ATOM 681 C CA . ASP A 1 87 ? 12.905 17.263 -15.003 1.00 89.44 87 ASP A CA 1
ATOM 682 C C . ASP A 1 87 ? 14.035 17.470 -13.983 1.00 89.44 87 ASP A C 1
ATOM 684 O O . ASP A 1 87 ? 15.012 18.171 -14.247 1.00 89.44 87 ASP A O 1
ATOM 688 N N . ARG A 1 88 ? 13.941 16.821 -12.816 1.00 87.31 88 ARG A N 1
ATOM 689 C CA . ARG A 1 88 ? 14.915 17.016 -11.735 1.00 87.31 88 ARG A CA 1
ATOM 690 C C . ARG A 1 88 ? 16.096 16.071 -11.756 1.00 87.31 88 ARG A C 1
ATOM 692 O O . ARG A 1 88 ? 17.190 16.467 -11.351 1.00 87.31 88 ARG A O 1
ATOM 699 N N . PHE A 1 89 ? 15.875 14.818 -12.135 1.00 90.19 89 PHE A N 1
ATOM 700 C CA . PHE A 1 89 ? 16.868 13.765 -11.957 1.00 90.19 89 PHE A CA 1
ATOM 701 C C . PHE A 1 89 ? 17.298 13.111 -13.271 1.00 90.19 89 PHE A C 1
ATOM 703 O O . PHE A 1 89 ? 18.299 12.399 -13.247 1.00 90.19 89 PHE A O 1
ATOM 710 N N . GLY A 1 90 ? 16.624 13.360 -14.401 1.00 90.56 90 GLY A N 1
ATOM 711 C CA . GLY A 1 90 ? 16.876 12.684 -15.682 1.00 90.56 90 GLY A CA 1
ATOM 712 C C . GLY A 1 90 ? 18.306 12.837 -16.211 1.00 90.56 90 GLY A C 1
ATOM 713 O O . GLY A 1 90 ? 18.888 11.875 -16.716 1.00 90.56 90 GLY A O 1
ATOM 714 N N . ASP A 1 91 ? 18.926 14.000 -15.995 1.00 91.56 91 ASP A N 1
ATOM 715 C CA . ASP A 1 91 ? 20.317 14.266 -16.393 1.00 91.56 91 ASP A CA 1
ATOM 716 C C . ASP A 1 91 ? 21.363 13.635 -15.454 1.00 91.56 91 ASP A C 1
ATOM 718 O O . ASP A 1 91 ? 22.563 13.615 -15.757 1.00 91.56 91 ASP A O 1
ATOM 722 N N . LEU A 1 92 ? 20.951 13.118 -14.291 1.00 91.19 92 LEU A N 1
ATOM 723 C CA . LEU A 1 92 ? 21.882 12.539 -13.329 1.00 91.19 92 LEU A CA 1
ATOM 724 C C . LEU A 1 92 ? 22.334 11.148 -13.790 1.00 91.19 92 LEU A C 1
ATOM 726 O O . LEU A 1 92 ? 21.506 10.343 -14.213 1.00 91.19 92 LEU A O 1
ATOM 730 N N . PRO A 1 93 ? 23.619 10.777 -13.614 1.00 90.31 93 PRO A N 1
ATOM 731 C CA . PRO A 1 93 ? 24.133 9.479 -14.061 1.00 90.31 93 PRO A CA 1
ATOM 732 C C . PRO A 1 93 ? 23.369 8.255 -13.536 1.00 90.31 93 PRO A C 1
ATOM 734 O O . PRO A 1 93 ? 23.382 7.212 -14.180 1.00 90.31 93 PRO A O 1
ATOM 737 N N . ALA A 1 94 ? 22.712 8.367 -12.376 1.00 87.31 94 ALA A N 1
ATOM 738 C CA . ALA A 1 94 ? 21.892 7.294 -11.815 1.00 87.31 94 ALA A CA 1
ATOM 739 C C . ALA A 1 94 ? 20.609 7.027 -12.630 1.00 87.31 94 ALA A C 1
ATOM 741 O O . ALA A 1 94 ? 20.126 5.896 -12.630 1.00 87.31 94 ALA A O 1
ATOM 742 N N . PHE A 1 95 ? 20.088 8.035 -13.336 1.00 89.56 95 PHE A N 1
ATOM 743 C CA . PHE A 1 95 ? 18.841 7.994 -14.111 1.00 89.56 95 PHE A CA 1
ATOM 744 C C . PHE A 1 95 ? 19.056 8.129 -15.626 1.00 89.56 95 PHE A C 1
ATOM 746 O O . PHE A 1 95 ? 18.156 7.805 -16.397 1.00 89.56 95 PHE A O 1
ATOM 753 N N . ALA A 1 96 ? 20.246 8.555 -16.055 1.00 86.00 96 ALA A N 1
ATOM 754 C CA . ALA A 1 96 ? 20.557 8.853 -17.446 1.00 86.00 96 ALA A CA 1
ATOM 755 C C . ALA A 1 96 ? 20.177 7.711 -18.407 1.00 86.00 96 ALA A C 1
ATOM 757 O O . ALA A 1 96 ? 20.608 6.564 -18.258 1.00 86.00 96 ALA A O 1
ATOM 758 N N . GLY A 1 97 ? 19.393 8.054 -19.434 1.00 78.19 97 GLY A N 1
ATOM 759 C CA . GLY A 1 97 ? 18.979 7.134 -20.498 1.00 78.19 97 GLY A CA 1
ATOM 760 C C . GLY A 1 97 ? 17.835 6.186 -20.129 1.00 78.19 97 GLY A C 1
ATOM 761 O O . GLY A 1 97 ? 17.549 5.268 -20.901 1.00 78.19 97 GLY A O 1
ATOM 762 N N . ARG A 1 98 ? 17.182 6.383 -18.978 1.00 80.81 98 ARG A N 1
ATOM 763 C CA . ARG A 1 98 ? 15.983 5.634 -18.591 1.00 80.81 98 ARG A CA 1
ATOM 764 C C . ARG A 1 98 ? 14.729 6.376 -19.028 1.00 80.81 98 ARG A C 1
ATOM 766 O O . ARG A 1 98 ? 14.611 7.572 -18.824 1.00 80.81 98 ARG A O 1
ATOM 773 N N . SER A 1 99 ? 13.776 5.641 -19.589 1.00 77.50 99 SER A N 1
ATOM 774 C CA . SER A 1 99 ? 12.416 6.143 -19.819 1.00 77.50 99 SER A CA 1
ATOM 775 C C . SER A 1 99 ? 11.444 5.716 -18.714 1.00 77.50 99 SER A C 1
ATOM 777 O O . SER A 1 99 ? 10.284 6.107 -18.732 1.00 77.50 99 SER A O 1
ATOM 779 N N . ASP A 1 100 ? 11.892 4.861 -17.791 1.00 85.56 100 ASP A N 1
ATOM 780 C CA . ASP A 1 100 ? 11.102 4.243 -16.731 1.00 85.56 100 ASP A CA 1
ATOM 781 C C . ASP A 1 100 ? 11.668 4.591 -15.344 1.00 85.56 100 ASP A C 1
ATOM 783 O O . ASP A 1 100 ? 12.485 3.873 -14.758 1.00 85.56 100 ASP A O 1
ATOM 787 N N . PHE A 1 101 ? 11.224 5.728 -14.807 1.00 89.56 101 PHE A N 1
ATOM 788 C CA . PHE A 1 101 ? 11.619 6.182 -13.469 1.00 89.56 101 PHE A CA 1
ATOM 789 C C . PHE A 1 101 ? 11.056 5.292 -12.370 1.00 89.56 101 PHE A C 1
ATOM 791 O O . PHE A 1 101 ? 11.739 5.005 -11.384 1.00 89.56 101 PHE A O 1
ATOM 798 N N . LEU A 1 102 ? 9.811 4.850 -12.546 1.00 93.12 102 LEU A N 1
ATOM 799 C CA . LEU A 1 102 ? 9.142 3.986 -11.593 1.00 93.12 102 LEU A CA 1
ATOM 800 C C . LEU A 1 102 ? 9.401 2.510 -11.925 1.00 93.12 102 LEU A C 1
ATOM 802 O O . LEU A 1 102 ? 9.299 2.101 -13.083 1.00 93.12 102 LEU A O 1
ATOM 806 N N . PRO A 1 103 ? 9.680 1.677 -10.909 1.00 94.00 103 PRO A N 1
ATOM 807 C CA . PRO A 1 103 ? 9.713 0.230 -11.067 1.00 94.00 103 PRO A CA 1
ATOM 808 C C . PRO A 1 103 ? 8.380 -0.276 -11.628 1.00 94.00 103 PRO A C 1
ATOM 810 O O . PRO A 1 103 ? 7.321 0.209 -11.228 1.00 94.00 103 PRO A O 1
ATOM 813 N N . ARG A 1 104 ? 8.408 -1.282 -12.511 1.00 94.44 104 ARG A N 1
ATOM 814 C CA . ARG A 1 104 ? 7.209 -1.747 -13.241 1.00 94.44 104 ARG A CA 1
ATOM 815 C C . ARG A 1 104 ? 6.043 -2.127 -12.326 1.00 94.44 104 ARG A C 1
ATOM 817 O O . ARG A 1 104 ? 4.903 -1.782 -12.623 1.00 94.44 104 ARG A O 1
ATOM 824 N N . ALA A 1 105 ? 6.317 -2.807 -11.210 1.00 96.06 105 ALA A N 1
ATOM 825 C CA . ALA A 1 105 ? 5.282 -3.140 -10.235 1.00 96.06 105 ALA A CA 1
ATOM 826 C C . ALA A 1 105 ? 4.656 -1.881 -9.613 1.00 96.06 105 ALA A C 1
ATOM 828 O O . ALA A 1 105 ? 3.451 -1.841 -9.399 1.00 96.06 105 ALA A O 1
ATOM 829 N N . LEU A 1 106 ? 5.455 -0.845 -9.350 1.00 96.00 106 LEU A N 1
ATO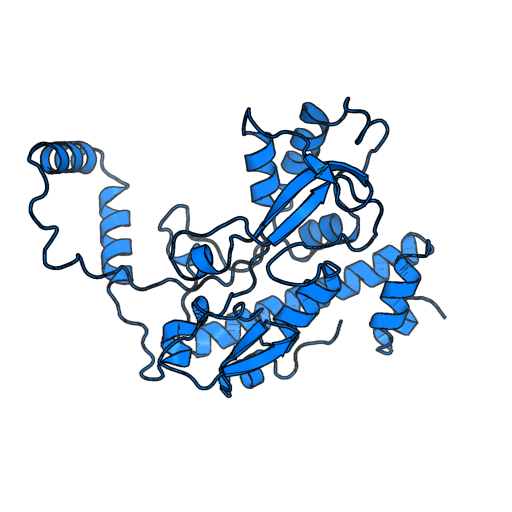M 830 C CA . LEU A 1 106 ? 4.983 0.394 -8.738 1.00 96.00 106 LEU A CA 1
ATOM 831 C C . LEU A 1 106 ? 4.159 1.241 -9.716 1.00 96.00 106 LEU A C 1
ATOM 833 O O . LEU A 1 106 ? 3.101 1.734 -9.335 1.00 96.00 106 LEU A O 1
ATOM 837 N N . ASP A 1 107 ? 4.601 1.357 -10.973 1.00 95.25 107 ASP A N 1
ATOM 838 C CA . ASP A 1 107 ? 3.825 2.008 -12.040 1.00 95.25 107 ASP A CA 1
ATOM 839 C C . ASP A 1 107 ? 2.461 1.326 -12.212 1.00 95.25 107 ASP A C 1
ATOM 841 O O . ASP A 1 107 ? 1.410 1.970 -12.167 1.00 95.25 107 ASP A O 1
ATOM 845 N N . LEU A 1 108 ? 2.452 -0.003 -12.328 1.00 96.38 108 LEU A N 1
ATOM 846 C CA . LEU A 1 108 ? 1.204 -0.718 -12.540 1.00 96.38 108 LEU A CA 1
ATOM 847 C C . LEU A 1 108 ? 0.304 -0.702 -11.298 1.00 96.38 108 LEU A C 1
ATOM 849 O O . LEU A 1 108 ? -0.913 -0.577 -11.441 1.00 96.38 108 LEU A O 1
ATOM 853 N N . PHE A 1 109 ? 0.874 -0.750 -10.091 1.00 97.50 109 PHE A N 1
ATOM 854 C CA . PHE A 1 109 ? 0.134 -0.507 -8.854 1.00 97.50 109 PHE A CA 1
ATOM 855 C C . PHE A 1 109 ? -0.534 0.873 -8.879 1.00 97.50 109 PHE A C 1
ATOM 857 O O . PHE A 1 109 ? -1.731 0.966 -8.620 1.00 97.50 109 PHE A O 1
ATOM 864 N N . ALA A 1 110 ? 0.186 1.930 -9.266 1.00 95.94 110 ALA A N 1
ATOM 865 C CA . ALA A 1 110 ? -0.360 3.285 -9.357 1.00 95.94 110 ALA A CA 1
ATOM 866 C C . ALA A 1 110 ? -1.545 3.386 -10.335 1.00 95.94 110 ALA A C 1
ATOM 868 O O . ALA A 1 110 ? -2.493 4.134 -10.096 1.00 95.94 110 ALA A O 1
ATOM 869 N N . ARG A 1 111 ? -1.493 2.626 -11.438 1.00 95.69 111 ARG A N 1
ATOM 870 C CA . ARG A 1 111 ? -2.528 2.610 -12.488 1.00 95.69 111 ARG A CA 1
ATOM 871 C C . ARG A 1 111 ? -3.733 1.729 -12.166 1.00 95.69 111 ARG A C 1
ATOM 873 O O . ARG A 1 111 ? -4.813 1.995 -12.685 1.00 95.69 111 ARG A O 1
ATOM 880 N N . VAL A 1 112 ? -3.535 0.639 -11.423 1.00 96.75 112 VAL A N 1
ATOM 881 C CA . VAL A 1 112 ? -4.575 -0.370 -11.156 1.00 96.75 112 VAL A CA 1
ATOM 882 C C . VAL A 1 112 ? -5.192 -0.192 -9.772 1.00 96.75 112 VAL A C 1
ATOM 884 O O . VAL A 1 112 ? -6.404 -0.324 -9.636 1.00 96.75 112 VAL A O 1
ATOM 887 N N . VAL A 1 113 ? -4.388 0.128 -8.761 1.00 97.75 113 VAL A N 1
ATOM 888 C CA . VAL A 1 113 ? -4.817 0.321 -7.365 1.00 97.75 113 VAL A CA 1
ATOM 889 C C . VAL A 1 113 ? -4.880 1.812 -7.028 1.00 97.75 113 VAL A C 1
ATOM 891 O O . VAL A 1 113 ? -5.887 2.312 -6.537 1.00 97.75 113 VAL A O 1
ATOM 894 N N . GLY A 1 114 ? -3.816 2.548 -7.340 1.00 96.56 114 GLY A N 1
ATOM 895 C CA . GLY A 1 114 ? -3.681 3.958 -6.998 1.00 96.56 114 GLY A CA 1
ATOM 896 C C . GLY A 1 114 ? -3.170 4.167 -5.575 1.00 96.56 114 GLY A C 1
ATOM 897 O O . GLY A 1 114 ? -2.051 3.775 -5.266 1.00 96.56 114 GLY A O 1
ATOM 898 N N . ILE A 1 115 ? -3.952 4.828 -4.724 1.00 96.81 115 ILE A N 1
ATOM 899 C CA . ILE A 1 115 ? -3.615 5.120 -3.326 1.00 96.81 115 ILE A CA 1
ATOM 900 C C . ILE A 1 115 ? -4.421 4.234 -2.392 1.00 96.81 115 ILE A C 1
ATOM 902 O O . ILE A 1 115 ? -5.630 4.075 -2.566 1.00 96.81 115 ILE A O 1
ATOM 906 N N . ILE A 1 116 ? -3.740 3.762 -1.350 1.00 98.06 116 ILE A N 1
ATOM 907 C CA . ILE A 1 116 ? -4.335 3.143 -0.170 1.00 98.06 116 ILE A CA 1
ATOM 908 C C . ILE A 1 116 ? -3.972 4.011 1.039 1.00 98.06 116 ILE A C 1
ATOM 910 O O . ILE A 1 116 ? -2.797 4.259 1.288 1.00 98.06 116 ILE A O 1
ATOM 914 N N . ASP A 1 117 ? -4.953 4.459 1.817 1.00 97.56 117 ASP A N 1
ATOM 915 C CA . ASP A 1 117 ? -4.736 5.139 3.098 1.00 97.56 117 ASP A CA 1
ATOM 916 C C . ASP A 1 117 ? -5.687 4.570 4.151 1.00 97.56 117 ASP A C 1
ATOM 918 O O . ASP A 1 117 ? -6.811 5.046 4.328 1.00 97.56 117 ASP A O 1
ATOM 922 N N . LEU A 1 118 ? -5.233 3.526 4.850 1.00 97.56 118 LEU A N 1
ATOM 923 C CA . LEU A 1 118 ? -6.001 2.903 5.923 1.00 97.56 118 LEU A CA 1
ATOM 924 C C . LEU A 1 118 ? -5.778 3.581 7.281 1.00 97.56 118 LEU A C 1
ATOM 926 O O . LEU A 1 118 ? -6.142 2.989 8.292 1.00 97.56 118 LEU A O 1
ATOM 930 N N . ARG A 1 119 ? -5.187 4.784 7.376 1.00 95.06 119 ARG A N 1
ATOM 931 C CA . ARG A 1 119 ? -4.949 5.427 8.684 1.00 95.06 119 ARG A CA 1
ATOM 932 C C . ARG A 1 119 ? -6.244 5.659 9.444 1.00 95.06 119 ARG A C 1
ATOM 934 O O . ARG A 1 119 ? -7.213 6.194 8.902 1.00 95.06 119 ARG A O 1
ATOM 941 N N . GLN A 1 120 ? -6.230 5.302 10.725 1.00 91.81 120 GLN A N 1
ATOM 942 C CA . GLN A 1 120 ? -7.342 5.594 11.612 1.00 91.81 120 GLN A CA 1
ATOM 943 C C . GLN A 1 120 ? -7.361 7.086 11.897 1.00 91.81 120 GLN A C 1
ATOM 945 O O . GLN A 1 120 ? -6.340 7.701 12.209 1.00 91.81 120 GLN A O 1
ATOM 950 N N . ARG A 1 121 ? -8.558 7.650 11.870 1.00 84.88 121 ARG A N 1
ATOM 951 C CA . ARG A 1 121 ? -8.816 8.942 12.472 1.00 84.88 121 ARG A CA 1
ATOM 952 C C . ARG A 1 121 ? -8.708 8.810 13.982 1.00 84.88 121 ARG A C 1
ATOM 954 O O . ARG A 1 121 ? -9.612 8.267 14.609 1.00 84.88 121 ARG A O 1
ATOM 961 N N . HIS A 1 122 ? -7.643 9.343 14.563 1.00 75.69 122 HIS A N 1
ATOM 962 C CA . HIS A 1 122 ? -7.511 9.410 16.016 1.00 75.69 122 HIS A CA 1
ATOM 963 C C . HIS A 1 122 ? -8.482 10.440 16.591 1.00 75.69 122 HIS A C 1
ATOM 965 O O . HIS A 1 122 ? -8.588 11.542 16.026 1.00 75.69 122 HIS A O 1
ATOM 971 N N . PRO A 1 123 ? -9.151 10.150 17.727 1.00 66.81 123 PRO A N 1
ATOM 972 C CA . PRO A 1 123 ? -9.895 11.172 18.424 1.00 66.81 123 PRO A CA 1
ATOM 973 C C . PRO A 1 123 ? -8.911 12.291 18.752 1.00 66.81 123 PRO A C 1
ATOM 975 O O . PRO A 1 123 ? -7.799 12.050 19.235 1.00 66.81 123 PRO A O 1
ATOM 978 N N . GLY A 1 124 ? -9.293 13.526 18.438 1.00 59.28 124 GLY A N 1
ATOM 979 C CA . GLY A 1 124 ? -8.495 14.686 18.788 1.00 59.28 124 GLY A CA 1
ATOM 980 C C . GLY A 1 124 ? -8.201 14.610 20.280 1.00 59.28 124 GLY A C 1
ATOM 981 O O . GLY A 1 124 ? -9.131 14.463 21.079 1.00 59.28 124 GLY A O 1
ATOM 982 N N . LYS A 1 125 ? -6.917 14.665 20.662 1.00 55.56 125 LYS A N 1
ATOM 983 C CA . LYS A 1 125 ? -6.542 14.694 22.080 1.00 55.56 125 LYS A CA 1
ATOM 984 C C . LYS A 1 125 ? -7.391 15.787 22.737 1.00 55.56 125 LYS A C 1
ATOM 986 O O . LYS A 1 125 ? -7.374 16.920 22.238 1.00 55.56 125 LYS A O 1
ATOM 991 N N . PRO A 1 126 ? -8.157 15.487 23.806 1.00 52.56 126 PRO A N 1
ATOM 992 C CA . PRO A 1 126 ? -8.831 16.546 24.532 1.00 52.56 126 PRO A CA 1
ATOM 993 C C . PRO A 1 126 ? -7.763 17.576 24.914 1.00 52.56 126 PRO A C 1
ATOM 995 O O . PRO A 1 126 ? -6.630 17.181 25.215 1.00 52.56 126 PRO A O 1
ATOM 998 N N . PRO A 1 127 ? -8.070 18.883 24.842 1.00 52.28 127 PRO A N 1
ATOM 999 C CA . PRO A 1 127 ? -7.099 19.908 25.193 1.00 52.28 127 PRO A CA 1
ATOM 1000 C C . PRO A 1 127 ? -6.509 19.558 26.560 1.00 52.28 127 PRO A C 1
ATOM 1002 O O . PRO A 1 127 ? -7.262 19.381 27.519 1.00 52.28 127 PRO A O 1
ATOM 1005 N N . GLN A 1 128 ? -5.185 19.372 26.630 1.00 48.72 128 GLN A N 1
ATOM 1006 C CA . GLN A 1 128 ? -4.520 18.997 27.875 1.00 48.72 128 GLN A CA 1
ATOM 1007 C C . GLN A 1 128 ? -4.898 20.026 28.941 1.00 48.72 128 GLN A C 1
ATOM 1009 O O . GLN A 1 128 ? -4.601 21.216 28.797 1.00 48.72 128 GLN A O 1
ATOM 1014 N N . ALA A 1 129 ? -5.588 19.573 29.990 1.00 45.97 129 ALA A N 1
ATOM 1015 C CA . ALA A 1 129 ? -5.947 20.400 31.130 1.00 45.97 129 ALA A CA 1
ATOM 1016 C C . ALA A 1 129 ? -4.647 20.880 31.799 1.00 45.97 129 ALA A C 1
ATOM 1018 O O . ALA A 1 129 ? -4.017 20.143 32.547 1.00 45.97 129 ALA A O 1
ATOM 1019 N N . GLY A 1 130 ? -4.196 22.084 31.439 1.00 51.06 130 GLY A N 1
ATOM 1020 C CA . GLY A 1 130 ? -2.895 22.628 31.845 1.00 51.06 130 GLY A CA 1
ATOM 1021 C C . GLY A 1 130 ? -2.231 23.526 30.796 1.00 51.06 130 GLY A C 1
ATOM 1022 O O . GLY A 1 130 ? -1.490 24.430 31.166 1.00 51.06 130 GLY A O 1
ATOM 1023 N N . ILE A 1 131 ? -2.557 23.367 29.505 1.00 48.94 131 ILE A N 1
ATOM 1024 C CA . ILE A 1 131 ? -2.125 24.280 28.427 1.00 48.94 131 ILE A CA 1
ATOM 1025 C C . ILE A 1 131 ? -3.305 25.183 28.036 1.00 48.94 131 ILE A C 1
ATOM 1027 O O . ILE A 1 131 ? -3.821 25.128 26.924 1.00 48.94 131 ILE A O 1
ATOM 1031 N N . THR A 1 132 ? -3.826 25.974 28.975 1.00 47.88 132 THR A N 1
ATOM 1032 C CA . THR A 1 132 ? -5.033 26.801 28.742 1.00 47.88 132 THR A CA 1
ATOM 1033 C C . THR A 1 132 ? -4.817 28.305 28.854 1.00 47.88 132 THR A C 1
ATOM 1035 O O . THR A 1 132 ? -5.763 29.068 28.663 1.00 47.88 132 THR A O 1
ATOM 1038 N N . ALA A 1 133 ? -3.586 28.786 29.026 1.00 48.44 133 ALA A N 1
ATOM 1039 C CA . ALA A 1 133 ? -3.296 30.196 28.788 1.00 48.44 133 ALA A CA 1
ATOM 1040 C C . ALA A 1 133 ? -2.883 30.407 27.324 1.00 48.44 133 ALA A C 1
ATOM 1042 O O . ALA A 1 133 ? -1.707 30.591 27.023 1.00 48.44 133 ALA A O 1
ATOM 1043 N N . ARG A 1 134 ? -3.859 30.400 26.400 1.00 60.41 134 ARG A N 1
ATOM 1044 C CA . ARG A 1 134 ? -3.623 30.951 25.054 1.00 60.41 134 ARG A CA 1
ATOM 1045 C C . ARG A 1 134 ? -3.122 32.380 25.216 1.00 60.41 134 ARG A C 1
ATOM 1047 O O . ARG A 1 134 ? -3.762 33.192 25.905 1.00 60.41 134 ARG A O 1
ATOM 1054 N N . THR A 1 135 ? -1.998 32.701 24.588 1.00 67.25 135 THR A N 1
ATOM 1055 C CA . THR A 1 135 ? -1.477 34.066 24.659 1.00 67.25 135 THR A CA 1
ATOM 1056 C C . THR A 1 135 ? -2.493 35.029 24.028 1.00 67.25 135 THR A C 1
ATOM 1058 O O . THR A 1 135 ? -3.293 34.629 23.172 1.00 67.25 135 THR A O 1
ATOM 1061 N N . PRO A 1 136 ? -2.520 36.307 24.437 1.00 64.62 136 PRO A N 1
ATOM 1062 C CA . PRO A 1 136 ? -3.347 37.318 23.777 1.00 64.62 136 PRO A CA 1
ATOM 1063 C C . PRO A 1 136 ? -3.120 37.370 22.256 1.00 64.62 136 PRO A C 1
ATOM 1065 O O . PRO A 1 136 ? -4.063 37.596 21.506 1.00 64.62 136 PRO A O 1
ATOM 1068 N N . VAL A 1 137 ? -1.897 37.066 21.806 1.00 56.81 137 VAL A N 1
ATOM 1069 C CA . VAL A 1 137 ? -1.509 37.007 20.389 1.00 56.81 137 VAL A CA 1
ATOM 1070 C C . VAL A 1 137 ? -2.175 35.838 19.661 1.00 56.81 137 VAL A C 1
ATOM 1072 O O . VAL A 1 137 ? -2.743 36.044 18.594 1.00 56.81 137 VAL A O 1
ATOM 1075 N N . GLN A 1 138 ? -2.182 34.635 20.246 1.00 59.28 138 GLN A N 1
ATOM 1076 C CA . GLN A 1 138 ? -2.872 33.478 19.655 1.00 59.28 138 GLN A CA 1
ATOM 1077 C C . GLN A 1 138 ? -4.379 33.729 19.515 1.00 59.28 138 GLN A C 1
ATOM 1079 O O . GLN A 1 138 ? -4.956 33.429 18.476 1.00 59.28 138 GLN A O 1
ATOM 1084 N N . ARG A 1 139 ? -4.999 34.364 20.519 1.00 64.69 139 ARG A N 1
ATOM 1085 C CA . ARG A 1 139 ? -6.418 34.756 20.459 1.00 64.69 139 ARG A CA 1
ATOM 1086 C C . ARG A 1 139 ? -6.697 35.830 19.407 1.00 64.69 139 ARG A C 1
ATOM 1088 O O . ARG A 1 139 ? -7.710 35.753 18.722 1.00 64.69 139 ARG A O 1
ATOM 1095 N N . ALA A 1 140 ? -5.824 36.826 19.276 1.00 68.12 140 ALA A N 1
ATOM 1096 C CA . ALA A 1 140 ? -5.974 37.872 18.267 1.00 68.12 140 ALA A CA 1
ATOM 1097 C C . ALA A 1 140 ? -5.826 37.317 16.839 1.00 68.12 140 ALA A C 1
ATOM 1099 O O . ALA A 1 140 ? -6.598 37.695 15.962 1.00 68.12 140 ALA A O 1
ATOM 1100 N N . LEU A 1 141 ? -4.885 36.388 16.627 1.00 56.12 141 LEU A N 1
ATOM 1101 C CA . LEU A 1 141 ? -4.661 35.735 15.338 1.00 56.12 141 LEU A CA 1
ATOM 1102 C C . LEU A 1 141 ? -5.840 34.833 14.945 1.00 56.12 141 LEU A C 1
ATOM 1104 O O . LEU A 1 141 ? -6.313 34.914 13.818 1.00 56.12 141 LEU A O 1
ATOM 1108 N N . GLU A 1 142 ? -6.365 34.033 15.877 1.00 56.81 1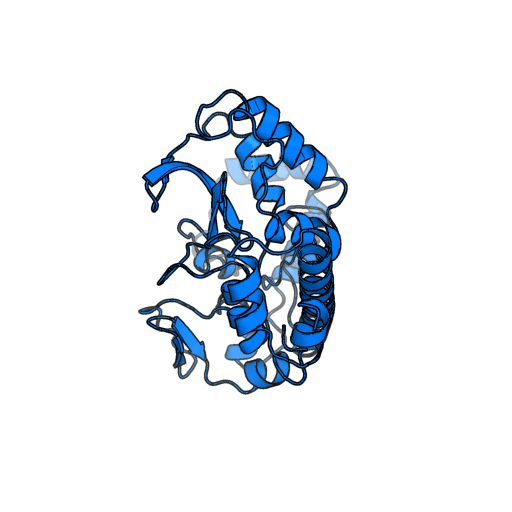42 GLU A N 1
ATOM 1109 C CA . GLU A 1 142 ? -7.573 33.231 15.641 1.00 56.81 142 GLU A CA 1
ATOM 1110 C C . GLU A 1 142 ? -8.778 34.118 15.301 1.00 56.81 142 GLU A C 1
ATOM 1112 O O . GLU A 1 142 ? -9.432 33.884 14.292 1.00 56.81 142 GLU A O 1
ATOM 1117 N N . ASN A 1 143 ? -9.022 35.190 16.063 1.00 63.06 143 ASN A N 1
ATOM 1118 C CA . ASN A 1 143 ? -10.134 36.109 15.797 1.00 63.06 143 ASN A CA 1
ATOM 1119 C C . ASN A 1 143 ? -10.012 36.821 14.438 1.00 63.06 143 ASN A C 1
ATOM 1121 O O . ASN A 1 143 ? -11.025 37.062 13.782 1.00 63.06 143 ASN A O 1
ATOM 1125 N N . ALA A 1 144 ? -8.790 37.150 14.009 1.00 61.09 144 ALA A N 1
ATOM 1126 C CA . ALA A 1 144 ? -8.538 37.732 12.693 1.00 61.09 144 ALA A CA 1
ATOM 1127 C C . ALA A 1 144 ? -8.793 36.721 11.559 1.00 61.09 144 ALA A C 1
ATOM 1129 O O . ALA A 1 144 ? -9.338 37.087 10.519 1.00 61.09 144 ALA A O 1
ATOM 1130 N N . LEU A 1 145 ? -8.457 35.445 11.774 1.00 54.47 145 LEU A N 1
ATOM 1131 C CA . LEU A 1 145 ? -8.669 34.366 10.805 1.00 54.47 145 LEU A CA 1
ATOM 1132 C C . LEU A 1 145 ? -10.139 33.911 10.736 1.00 54.47 145 LEU A C 1
ATOM 1134 O O . LEU A 1 145 ? -10.632 33.609 9.650 1.00 54.47 145 LEU A O 1
ATOM 1138 N N . SER A 1 146 ? -10.878 33.950 11.851 1.00 55.34 146 SER A N 1
ATOM 1139 C CA . SER A 1 146 ? -12.317 33.645 11.907 1.00 55.34 146 SER A CA 1
ATOM 1140 C C . SER A 1 146 ? -13.185 34.593 11.066 1.00 55.34 146 SER A C 1
ATOM 1142 O O . SER A 1 146 ? -14.290 34.220 10.670 1.00 55.34 146 SER A O 1
ATOM 1144 N N . GLY A 1 147 ? -12.704 35.806 10.770 1.00 57.09 147 GLY A N 1
ATOM 1145 C CA . GLY A 1 147 ? -13.404 36.789 9.935 1.00 57.09 147 GLY A CA 1
ATOM 1146 C C . GLY A 1 147 ? -13.362 36.498 8.429 1.00 57.09 147 GLY A C 1
ATOM 1147 O O . GLY A 1 147 ? -14.125 37.102 7.680 1.00 57.09 147 GLY A O 1
ATOM 1148 N N . LEU A 1 148 ? -12.514 35.566 7.978 1.00 57.22 148 LEU A N 1
ATOM 1149 C CA . LEU A 1 148 ? -12.280 35.278 6.554 1.00 57.22 148 LEU A CA 1
ATOM 1150 C C . LEU A 1 148 ? -13.162 34.148 5.983 1.00 57.22 148 LEU A C 1
ATOM 1152 O O . LEU A 1 148 ? -12.924 33.686 4.874 1.00 57.22 148 LEU A O 1
ATOM 1156 N N . GLY A 1 149 ? -14.202 33.735 6.721 1.00 52.31 149 GLY A N 1
ATOM 1157 C CA . GLY A 1 149 ? -15.406 33.083 6.188 1.00 52.31 149 GLY A CA 1
ATOM 1158 C C . GLY A 1 149 ? -15.189 31.877 5.266 1.00 52.31 149 GLY A C 1
ATOM 1159 O O . GLY A 1 149 ? -15.394 31.974 4.063 1.00 52.31 149 GLY A O 1
ATOM 1160 N N . GLY A 1 150 ? -14.868 30.708 5.830 1.00 55.06 150 GLY A N 1
ATOM 1161 C CA . GLY A 1 150 ? -14.998 29.429 5.110 1.00 55.06 150 GLY A CA 1
ATOM 1162 C C . GLY A 1 150 ? -14.294 28.248 5.777 1.00 55.06 150 GLY A C 1
ATOM 1163 O O . GLY A 1 150 ? -14.879 27.179 5.949 1.00 55.06 150 GLY A O 1
ATOM 1164 N N . THR A 1 151 ? -13.061 28.452 6.232 1.00 57.03 151 THR A N 1
ATOM 1165 C CA . THR A 1 151 ? -12.220 27.405 6.841 1.00 57.03 151 THR A CA 1
ATOM 1166 C C . THR A 1 151 ? -12.572 27.137 8.304 1.00 57.03 151 THR A C 1
ATOM 1168 O O . THR A 1 151 ? -12.490 26.003 8.769 1.00 57.03 151 THR A O 1
ATOM 1171 N N . ASP A 1 152 ? -13.049 28.154 9.016 1.00 59.59 152 ASP A N 1
ATOM 1172 C CA . ASP A 1 152 ? -13.256 28.103 10.464 1.00 59.59 152 ASP A CA 1
ATOM 1173 C C .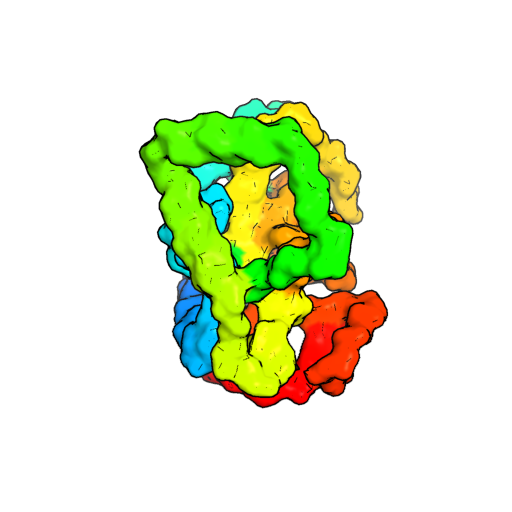 ASP A 1 152 ? -14.488 27.282 10.885 1.00 59.59 152 ASP A C 1
ATOM 1175 O O . ASP A 1 152 ? -14.468 26.575 11.893 1.00 59.59 152 ASP A O 1
ATOM 1179 N N . ALA A 1 153 ? -15.556 27.307 10.082 1.00 58.84 153 ALA A N 1
ATOM 1180 C CA . ALA A 1 153 ? -16.736 26.473 10.307 1.00 58.84 153 ALA A CA 1
ATOM 1181 C C . ALA A 1 153 ? -16.451 24.994 9.995 1.00 58.84 153 ALA A C 1
ATOM 1183 O O . ALA A 1 153 ? -16.812 24.127 10.791 1.00 58.84 153 ALA A O 1
ATOM 1184 N N . ARG A 1 154 ? -15.741 24.707 8.888 1.00 56.16 154 ARG A N 1
ATOM 1185 C CA . ARG A 1 154 ? -15.266 23.349 8.565 1.00 56.16 154 ARG A CA 1
ATOM 1186 C C . ARG A 1 154 ? -14.356 22.817 9.671 1.00 56.16 154 ARG A C 1
ATOM 1188 O O . ARG A 1 154 ? -14.614 21.731 10.179 1.00 56.16 154 ARG A O 1
ATOM 1195 N N . ARG A 1 155 ? -13.378 23.612 10.122 1.00 61.06 155 ARG A N 1
ATOM 1196 C CA . ARG A 1 155 ? -12.483 23.246 11.229 1.00 61.06 155 ARG A CA 1
ATOM 1197 C C . ARG A 1 155 ? -13.257 22.932 12.512 1.00 61.06 155 ARG A C 1
ATOM 1199 O O . ARG A 1 155 ? -13.011 21.891 13.101 1.00 61.06 155 ARG A O 1
ATOM 1206 N N . ARG A 1 156 ? -14.237 23.752 12.916 1.00 63.22 156 ARG A N 1
ATOM 1207 C CA . ARG A 1 156 ? -15.050 23.477 14.121 1.00 63.22 156 ARG A CA 1
ATOM 1208 C C . ARG A 1 156 ? -15.890 22.205 14.007 1.00 63.22 156 ARG A C 1
ATOM 1210 O O . ARG A 1 156 ? -16.045 21.500 15.003 1.00 63.22 156 ARG A O 1
ATOM 1217 N N . VAL A 1 157 ? -16.429 21.892 12.827 1.00 61.81 157 VAL A N 1
ATOM 1218 C CA . VAL A 1 157 ? -17.159 20.632 12.594 1.00 61.81 157 VAL A CA 1
ATOM 1219 C C . VAL A 1 157 ? -16.207 19.438 12.678 1.00 61.81 157 VAL A C 1
ATOM 1221 O O . VAL A 1 157 ? -16.515 18.475 13.379 1.00 61.81 157 VAL A O 1
ATOM 1224 N N . VAL A 1 158 ? -15.027 19.530 12.053 1.00 58.97 158 VAL A N 1
ATOM 1225 C CA . VAL A 1 158 ? -13.982 18.496 12.129 1.00 58.97 158 VAL A CA 1
ATOM 1226 C C . VAL A 1 158 ? -13.521 18.295 13.571 1.00 58.97 158 VAL A C 1
ATOM 1228 O O . VAL A 1 158 ? -13.550 17.167 14.046 1.00 58.97 158 VAL A O 1
ATOM 1231 N N . GLU A 1 159 ? -13.222 19.367 14.308 1.00 63.81 159 GLU A N 1
ATOM 1232 C CA . GLU A 1 159 ? -12.835 19.320 15.725 1.00 63.81 159 GLU A CA 1
ATOM 1233 C C . GLU A 1 159 ? -13.937 18.741 16.627 1.00 63.81 159 GLU A C 1
ATOM 1235 O O . GLU A 1 159 ? -13.644 18.094 17.633 1.00 63.81 159 GLU A O 1
ATOM 1240 N N . THR A 1 160 ? -15.212 18.966 16.296 1.00 62.75 160 THR A N 1
ATOM 1241 C CA . THR A 1 160 ? -16.341 18.413 17.061 1.00 62.75 160 THR A CA 1
ATOM 1242 C C . THR A 1 160 ? -16.514 16.918 16.795 1.00 62.75 160 THR A C 1
ATOM 1244 O O . THR A 1 160 ? -16.716 16.152 17.737 1.00 62.75 160 THR A O 1
ATOM 1247 N N . GLU A 1 161 ? -16.394 16.481 15.539 1.00 59.16 161 GLU A N 1
ATOM 1248 C CA . GLU A 1 161 ? -16.377 15.055 15.182 1.00 59.16 161 GLU A CA 1
ATOM 1249 C C . GLU A 1 161 ? -15.116 14.350 15.707 1.00 59.16 161 GLU A C 1
ATOM 1251 O O . GLU A 1 161 ? -15.201 13.204 16.133 1.00 59.16 161 GLU A O 1
ATOM 1256 N N . ASP A 1 162 ? -13.974 15.041 15.757 1.00 58.97 162 ASP A N 1
ATOM 1257 C CA . ASP A 1 162 ? -12.708 14.527 16.295 1.00 58.97 162 ASP A CA 1
ATOM 1258 C C . ASP A 1 162 ? -12.795 14.217 17.784 1.00 58.97 162 ASP A C 1
ATOM 1260 O O . ASP A 1 162 ? -12.073 13.365 18.283 1.00 58.97 162 ASP A O 1
ATOM 1264 N N . ARG A 1 163 ? -13.668 14.904 18.520 1.00 56.62 163 ARG A N 1
ATOM 1265 C CA . ARG A 1 163 ? -13.869 14.649 19.950 1.00 56.62 163 ARG A CA 1
ATOM 1266 C C . ARG A 1 163 ? -14.790 13.470 20.225 1.00 56.62 163 ARG A C 1
ATOM 1268 O O . ARG A 1 163 ? -14.963 13.119 21.392 1.00 56.62 163 ARG A O 1
ATOM 1275 N N . ARG A 1 164 ? -15.410 12.875 19.200 1.00 58.16 164 ARG A N 1
ATOM 1276 C CA . ARG A 1 164 ? -16.232 11.686 19.410 1.00 58.16 164 ARG A CA 1
ATOM 1277 C C . ARG A 1 164 ? -15.305 10.504 19.698 1.00 58.16 164 ARG A C 1
ATOM 1279 O O . ARG A 1 164 ? -14.455 10.204 18.862 1.00 58.16 164 ARG A O 1
ATOM 1286 N N . PRO A 1 165 ? -15.439 9.846 20.862 1.00 57.44 165 PRO A N 1
ATOM 1287 C CA . PRO A 1 165 ? -14.677 8.640 21.139 1.00 57.44 165 PRO A CA 1
ATOM 1288 C C . PRO A 1 165 ? -14.981 7.585 20.071 1.00 57.44 165 PRO A C 1
ATOM 1290 O O . PRO A 1 165 ? -16.085 7.551 19.516 1.00 57.44 165 PRO A O 1
ATOM 1293 N N . HIS A 1 166 ? -14.002 6.727 19.780 1.00 64.50 166 HIS A N 1
ATOM 1294 C CA . HIS A 1 166 ? -14.276 5.521 19.007 1.00 64.50 166 HIS A CA 1
ATOM 1295 C C . HIS A 1 166 ? -15.402 4.741 19.688 1.00 64.50 166 HIS A C 1
ATOM 1297 O O . HIS A 1 166 ? -15.447 4.642 20.910 1.00 64.50 166 HIS A O 1
ATOM 1303 N N . LEU A 1 167 ? -16.338 4.234 18.888 1.00 67.00 167 LEU A N 1
ATOM 1304 C CA . LEU A 1 167 ? -17.592 3.652 19.378 1.00 67.00 167 LEU A CA 1
ATOM 1305 C C . LEU A 1 167 ? -17.429 2.241 19.964 1.00 67.00 167 LEU A C 1
ATOM 1307 O O . LEU A 1 167 ? -18.424 1.638 20.352 1.00 67.00 167 LEU A O 1
ATOM 1311 N N . SER A 1 168 ? -16.208 1.706 19.998 1.00 80.06 168 SER A N 1
ATOM 1312 C CA . SER A 1 168 ? -15.936 0.364 20.496 1.00 80.06 168 SER A CA 1
ATOM 1313 C C . SER A 1 168 ? -15.394 0.412 21.919 1.00 80.06 168 SER A C 1
ATOM 1315 O O . SER A 1 168 ? -14.396 1.084 22.175 1.00 80.06 168 SER A O 1
ATOM 1317 N N . ASP A 1 169 ? -16.012 -0.357 22.815 1.00 85.06 169 ASP A N 1
ATOM 1318 C CA . ASP A 1 169 ? -15.500 -0.598 24.171 1.00 85.06 169 ASP A CA 1
ATOM 1319 C C . ASP A 1 169 ? -14.285 -1.546 24.172 1.00 85.06 169 ASP A C 1
ATOM 1321 O O . ASP A 1 169 ? -13.549 -1.629 25.156 1.00 85.06 169 ASP A O 1
ATOM 1325 N N . ASP A 1 170 ? -14.051 -2.252 23.063 1.00 88.56 170 ASP A N 1
ATOM 1326 C CA . ASP A 1 170 ? -12.862 -3.076 22.860 1.00 88.56 170 ASP A CA 1
ATOM 1327 C C . ASP A 1 170 ? -11.627 -2.184 22.613 1.00 88.56 170 ASP A C 1
ATOM 1329 O O . ASP A 1 170 ? -11.594 -1.445 21.617 1.00 88.56 170 ASP A O 1
ATOM 1333 N N . PRO A 1 171 ? -10.597 -2.249 23.481 1.00 87.06 171 PRO A N 1
ATOM 1334 C CA . PRO A 1 171 ? -9.434 -1.371 23.412 1.00 87.06 171 PRO A CA 1
ATOM 1335 C C . PRO A 1 171 ? -8.547 -1.620 22.187 1.00 87.06 171 PRO A C 1
ATOM 1337 O O . PRO A 1 171 ? -7.856 -0.693 21.762 1.00 87.06 171 PRO A O 1
ATOM 1340 N N . VAL A 1 172 ? -8.552 -2.830 21.614 1.00 88.06 172 VAL A N 1
ATOM 1341 C CA . VAL A 1 172 ? -7.808 -3.129 20.383 1.00 88.06 172 VAL A CA 1
ATOM 1342 C C . VAL A 1 172 ? -8.526 -2.500 19.198 1.00 88.06 172 VAL A C 1
ATOM 1344 O O . VAL A 1 172 ? -7.890 -1.805 18.407 1.00 88.06 172 VAL A O 1
ATOM 1347 N N . ILE A 1 173 ? -9.852 -2.669 19.110 1.00 88.69 173 ILE A N 1
ATOM 1348 C CA . ILE A 1 173 ? -10.666 -2.086 18.030 1.00 88.69 173 ILE A CA 1
ATOM 1349 C C . ILE A 1 173 ? -10.619 -0.554 18.075 1.00 88.69 173 ILE A C 1
ATOM 1351 O O . ILE A 1 173 ? -10.427 0.103 17.049 1.00 88.69 173 ILE A O 1
ATOM 1355 N N . ALA A 1 174 ? -10.734 0.029 19.270 1.00 86.50 174 ALA A N 1
ATOM 1356 C CA . ALA A 1 174 ? -10.668 1.474 19.462 1.00 86.50 174 ALA A CA 1
ATOM 1357 C C . ALA A 1 174 ? -9.320 2.077 19.034 1.00 86.50 174 ALA A C 1
ATOM 1359 O O . ALA A 1 174 ? -9.261 3.269 18.745 1.00 86.50 174 ALA A O 1
ATOM 1360 N N . ARG A 1 175 ? -8.253 1.272 18.974 1.00 88.19 175 ARG A N 1
ATOM 1361 C CA . ARG A 1 175 ? -6.883 1.706 18.672 1.00 88.19 175 ARG A CA 1
ATOM 1362 C C . ARG A 1 175 ? -6.288 0.983 17.468 1.00 88.19 175 ARG A C 1
ATOM 1364 O O . ARG A 1 175 ? -5.076 0.807 17.396 1.00 88.19 175 ARG A O 1
ATOM 1371 N N . LEU A 1 176 ? -7.120 0.550 16.520 1.00 89.19 176 LEU A N 1
ATOM 1372 C CA . LEU A 1 176 ? -6.645 -0.212 15.364 1.00 89.19 176 LEU A CA 1
ATOM 1373 C C . LEU A 1 176 ? -5.530 0.512 14.584 1.00 89.19 176 LEU A C 1
ATOM 1375 O O . LEU A 1 176 ? -4.571 -0.115 14.151 1.00 89.19 176 LEU A O 1
ATOM 1379 N N . GLY A 1 177 ? -5.607 1.838 14.469 1.00 86.94 177 GLY A N 1
ATOM 1380 C CA . GLY A 1 177 ? -4.627 2.675 13.776 1.00 86.94 177 GLY A CA 1
ATOM 1381 C C . GLY A 1 177 ? -3.243 2.722 14.415 1.00 86.94 177 GLY A C 1
ATOM 1382 O O . GLY A 1 177 ? -2.295 3.121 13.742 1.00 86.94 177 GLY A O 1
ATOM 1383 N N . ASP A 1 178 ? -3.102 2.284 15.667 1.00 89.62 178 ASP A N 1
ATOM 1384 C CA . ASP A 1 178 ? -1.797 2.184 16.325 1.00 89.62 178 ASP A CA 1
ATOM 1385 C C . ASP A 1 178 ? -0.974 1.000 15.801 1.00 89.62 178 ASP A C 1
ATOM 1387 O O . ASP A 1 178 ? 0.236 0.955 16.010 1.00 89.62 178 ASP A O 1
ATOM 1391 N N . TRP A 1 179 ? -1.600 0.055 15.091 1.00 91.69 179 TRP A N 1
ATOM 1392 C CA . TRP A 1 179 ? -0.975 -1.198 14.651 1.00 91.69 179 TRP A CA 1
ATOM 1393 C C . TRP A 1 179 ? -0.411 -1.148 13.230 1.00 91.69 179 TRP A C 1
ATOM 1395 O O . TRP A 1 179 ? -0.371 -2.160 12.531 1.00 91.69 179 TRP A O 1
ATOM 1405 N N . ASN A 1 180 ? 0.032 0.039 12.810 1.00 94.25 180 ASN A N 1
ATOM 1406 C CA . ASN A 1 180 ? 0.630 0.305 11.502 1.00 94.25 180 ASN A CA 1
ATOM 1407 C C . ASN A 1 180 ? -0.283 -0.095 10.319 1.00 94.25 180 ASN A C 1
ATOM 1409 O O . ASN A 1 180 ? 0.035 -1.031 9.576 1.00 94.25 180 ASN A O 1
ATOM 1413 N N . PRO A 1 181 ? -1.432 0.586 10.130 1.00 97.06 181 PRO A N 1
ATOM 1414 C CA . PRO A 1 181 ? -2.298 0.346 8.980 1.00 97.06 181 PRO A CA 1
ATOM 1415 C C . PRO A 1 181 ? -1.558 0.590 7.655 1.00 97.06 181 PRO A C 1
ATOM 1417 O O . PRO A 1 181 ? -0.674 1.454 7.557 1.00 97.06 181 PRO A O 1
ATOM 1420 N N . LEU A 1 182 ? -1.936 -0.158 6.619 1.00 98.00 182 LEU A N 1
ATOM 1421 C CA . LEU A 1 182 ? -1.367 -0.029 5.282 1.00 98.00 182 LEU A CA 1
ATOM 1422 C C . LEU A 1 182 ? -1.654 1.367 4.721 1.00 98.00 182 LEU A C 1
ATOM 1424 O O . LEU A 1 182 ? -2.798 1.815 4.640 1.00 98.00 182 LEU A O 1
ATOM 1428 N N . VAL A 1 183 ? -0.586 2.038 4.307 1.00 97.69 183 VAL A N 1
ATOM 1429 C CA . VAL A 1 183 ? -0.649 3.275 3.536 1.00 97.69 183 VAL A CA 1
ATOM 1430 C C . VAL A 1 183 ? 0.318 3.113 2.384 1.00 97.69 183 VAL A C 1
ATOM 1432 O O . VAL A 1 183 ? 1.463 2.739 2.611 1.00 97.69 183 VAL A O 1
ATOM 1435 N N . ILE A 1 184 ? -0.141 3.382 1.170 1.00 97.56 184 ILE A N 1
ATOM 1436 C CA . ILE A 1 184 ? 0.705 3.570 -0.002 1.00 97.56 184 ILE A CA 1
ATOM 1437 C C . ILE A 1 184 ? 0.185 4.814 -0.705 1.00 97.56 184 ILE A C 1
ATOM 1439 O O . ILE A 1 184 ? -0.917 4.815 -1.257 1.00 97.56 184 ILE A O 1
ATOM 1443 N N . ASN A 1 185 ? 0.982 5.874 -0.660 1.00 95.44 185 ASN A N 1
ATOM 1444 C CA . ASN A 1 185 ? 0.697 7.143 -1.291 1.00 95.44 185 ASN A CA 1
ATOM 1445 C C . ASN A 1 185 ? 1.888 7.587 -2.143 1.00 95.44 185 ASN A C 1
ATOM 1447 O O . ASN A 1 185 ? 2.900 8.050 -1.627 1.00 95.44 185 ASN A O 1
ATOM 1451 N N . LEU A 1 186 ? 1.743 7.467 -3.462 1.00 93.25 186 LEU A N 1
ATOM 1452 C CA . LEU A 1 186 ? 2.777 7.880 -4.410 1.00 93.25 186 LEU A CA 1
ATOM 1453 C C . LEU A 1 186 ? 2.770 9.387 -4.683 1.00 93.25 186 LEU A C 1
ATOM 1455 O O . LEU A 1 186 ? 3.717 9.885 -5.280 1.00 93.25 186 LEU A O 1
ATOM 1459 N N . GLU A 1 187 ? 1.761 10.135 -4.222 1.00 90.19 187 GLU A N 1
ATOM 1460 C CA . GLU A 1 187 ? 1.771 11.604 -4.314 1.00 90.19 187 GLU A CA 1
ATOM 1461 C C . GLU A 1 187 ? 2.948 12.205 -3.523 1.00 90.19 187 GLU A C 1
ATOM 1463 O O . GLU A 1 187 ? 3.467 13.244 -3.922 1.00 90.19 187 GLU A O 1
ATOM 1468 N N . TYR A 1 188 ? 3.473 11.506 -2.508 1.00 87.44 188 TYR A N 1
ATOM 1469 C CA . TYR A 1 188 ? 4.705 11.912 -1.818 1.00 87.44 188 TYR A CA 1
ATOM 1470 C C . TYR A 1 188 ? 5.913 12.028 -2.754 1.00 87.44 188 TYR A C 1
ATOM 1472 O O . TYR A 1 188 ? 6.796 12.848 -2.521 1.00 87.44 188 TYR A O 1
ATOM 1480 N N . LEU A 1 189 ? 5.938 11.280 -3.863 1.00 84.75 189 LEU A N 1
ATOM 1481 C CA . LEU A 1 189 ? 6.994 11.412 -4.869 1.00 84.75 189 LEU A CA 1
ATOM 1482 C C . LEU A 1 189 ? 6.932 12.762 -5.588 1.00 84.75 189 LEU A C 1
ATOM 1484 O O . LEU A 1 189 ? 7.973 13.318 -5.933 1.00 84.75 189 LEU A O 1
ATOM 1488 N N . SER A 1 190 ? 5.727 13.304 -5.794 1.00 78.94 190 SER A N 1
ATOM 1489 C CA . SER A 1 190 ? 5.578 14.641 -6.375 1.00 78.94 190 SER A CA 1
ATOM 1490 C C . SER A 1 190 ? 5.996 15.743 -5.403 1.00 78.94 190 SER A C 1
ATOM 1492 O O . SER A 1 190 ? 6.574 16.735 -5.842 1.00 78.94 190 SER A O 1
ATOM 1494 N N . ASP A 1 191 ? 5.793 15.541 -4.099 1.00 79.25 191 ASP A N 1
ATOM 1495 C CA . ASP A 1 191 ? 6.229 16.488 -3.068 1.00 79.25 191 ASP A CA 1
ATOM 1496 C C . ASP A 1 191 ? 7.760 16.524 -2.962 1.00 79.25 191 ASP A C 1
ATOM 1498 O O . ASP A 1 191 ? 8.347 17.601 -3.015 1.00 79.25 191 ASP A O 1
ATOM 1502 N N . ILE A 1 192 ? 8.421 15.358 -2.953 1.00 70.69 192 ILE A N 1
ATOM 1503 C CA . ILE A 1 192 ? 9.893 15.253 -3.012 1.00 70.69 192 ILE A CA 1
ATOM 1504 C C . ILE A 1 192 ? 10.426 15.984 -4.246 1.00 70.69 192 ILE A C 1
ATOM 1506 O O . ILE A 1 192 ? 11.396 16.735 -4.176 1.00 70.69 192 ILE A O 1
ATOM 1510 N N . GLY A 1 193 ? 9.754 15.802 -5.381 1.00 60.41 193 GLY A N 1
ATOM 1511 C CA . GLY A 1 193 ? 10.051 16.503 -6.615 1.00 60.41 193 GLY A CA 1
ATOM 1512 C C . GLY A 1 193 ? 9.849 18.025 -6.541 1.00 60.41 193 GLY A C 1
ATOM 1513 O O . GLY A 1 193 ? 10.563 18.756 -7.215 1.00 60.41 193 GLY A O 1
ATOM 1514 N N . ALA A 1 194 ? 8.979 18.539 -5.678 1.00 62.00 194 ALA A N 1
ATOM 1515 C CA . ALA A 1 194 ? 8.823 19.978 -5.459 1.00 62.00 194 ALA A CA 1
ATOM 1516 C C . ALA A 1 194 ? 9.802 20.546 -4.410 1.00 62.00 194 ALA A C 1
ATOM 1518 O O . ALA A 1 194 ? 10.096 21.744 -4.418 1.00 62.00 194 ALA A O 1
ATOM 1519 N N . GLU A 1 195 ? 10.323 19.709 -3.512 1.00 72.38 195 GLU A N 1
ATOM 1520 C CA . GLU A 1 195 ? 11.254 20.128 -2.466 1.00 72.38 195 GLU A CA 1
ATOM 1521 C C . GLU A 1 195 ? 12.643 20.427 -3.039 1.00 72.38 195 GLU A C 1
ATOM 1523 O O . GLU A 1 195 ? 13.343 19.544 -3.541 1.00 72.38 195 GLU A O 1
ATOM 1528 N N . MET A 1 196 ? 13.089 21.681 -2.912 1.00 61.00 196 MET A N 1
ATOM 1529 C CA . MET A 1 196 ? 14.406 22.127 -3.392 1.00 61.00 196 MET A CA 1
ATOM 1530 C C . MET A 1 196 ? 15.585 21.304 -2.835 1.00 61.00 196 MET A C 1
ATOM 1532 O O . MET A 1 196 ? 16.655 21.318 -3.435 1.00 61.00 196 MET A O 1
ATOM 1536 N N . GLU A 1 197 ? 15.385 20.577 -1.732 1.00 69.75 197 GLU A N 1
ATOM 1537 C CA . GLU A 1 197 ? 16.414 19.827 -0.997 1.00 69.75 197 GLU A CA 1
ATOM 1538 C C . GLU A 1 197 ? 16.410 18.312 -1.266 1.00 69.75 197 GLU A C 1
ATOM 1540 O O . GLU A 1 197 ? 17.138 17.578 -0.604 1.00 69.75 197 GLU A O 1
ATOM 1545 N N . ALA A 1 198 ? 15.621 17.806 -2.222 1.00 80.19 198 ALA A N 1
ATOM 1546 C CA . ALA A 1 198 ? 15.699 16.388 -2.578 1.00 80.19 198 ALA A CA 1
ATOM 1547 C C . ALA A 1 198 ? 17.082 16.040 -3.167 1.00 80.19 198 ALA A C 1
ATOM 1549 O O . ALA A 1 198 ? 17.392 16.368 -4.316 1.00 80.19 198 ALA A O 1
ATOM 1550 N N . GLU A 1 199 ? 17.909 15.373 -2.364 1.00 86.38 199 GLU A N 1
ATOM 1551 C CA . GLU A 1 199 ? 19.269 14.959 -2.705 1.00 86.38 199 GLU A CA 1
ATOM 1552 C C . GLU A 1 199 ? 19.351 13.453 -2.979 1.00 86.38 199 GLU A C 1
ATOM 1554 O O . GLU A 1 199 ? 18.610 12.640 -2.417 1.00 86.38 199 GLU A O 1
ATOM 1559 N N . LEU A 1 200 ? 20.300 13.060 -3.835 1.00 91.25 200 LEU A N 1
ATOM 1560 C CA . LEU A 1 200 ? 20.638 11.651 -3.984 1.00 91.25 200 LEU A CA 1
ATOM 1561 C C . LEU A 1 200 ? 21.425 11.171 -2.765 1.00 91.25 200 LEU A C 1
ATOM 1563 O O . LEU A 1 200 ? 22.435 11.761 -2.383 1.00 91.25 200 LEU A O 1
ATOM 1567 N N . VAL A 1 201 ? 21.009 10.040 -2.216 1.00 93.94 201 VAL A N 1
ATOM 1568 C CA . VAL A 1 201 ? 21.637 9.405 -1.057 1.00 93.94 201 VAL A CA 1
ATOM 1569 C C . VAL A 1 201 ? 22.332 8.099 -1.460 1.00 93.94 201 VAL A C 1
ATOM 1571 O O . VAL A 1 201 ? 22.014 7.523 -2.507 1.00 93.94 201 VAL A O 1
ATOM 1574 N N . PRO A 1 202 ? 23.289 7.592 -0.658 1.00 94.94 202 PRO A N 1
ATOM 1575 C CA . PRO A 1 202 ? 23.886 6.282 -0.891 1.00 94.94 202 PRO A CA 1
ATOM 1576 C C . PRO A 1 202 ? 22.827 5.177 -0.970 1.00 94.94 202 PRO A C 1
ATOM 1578 O O . PRO A 1 202 ? 22.048 4.974 -0.039 1.00 94.94 202 PRO A O 1
ATOM 1581 N N . HIS A 1 203 ? 22.819 4.443 -2.080 1.00 92.25 203 HIS A N 1
ATOM 1582 C CA . HIS A 1 203 ? 21.897 3.337 -2.296 1.00 92.25 203 HIS A CA 1
ATOM 1583 C C . HIS A 1 203 ? 22.406 2.072 -1.568 1.00 92.25 203 HIS A C 1
ATOM 1585 O O . HIS A 1 203 ? 23.588 1.736 -1.701 1.00 92.25 203 HIS A O 1
ATOM 1591 N N . PRO A 1 204 ? 21.559 1.302 -0.854 1.00 89.19 204 PRO A N 1
ATOM 1592 C CA . PRO A 1 204 ? 21.988 0.109 -0.106 1.00 89.19 204 PRO A CA 1
ATOM 1593 C C . PRO A 1 204 ? 22.645 -0.988 -0.957 1.00 89.19 204 PRO A C 1
ATOM 1595 O O . PRO A 1 204 ? 23.480 -1.745 -0.473 1.00 89.19 204 PRO A O 1
ATOM 1598 N N . MET A 1 205 ? 22.285 -1.065 -2.239 1.00 85.12 205 MET A N 1
ATOM 1599 C CA . MET A 1 205 ? 22.899 -1.976 -3.221 1.00 85.12 205 MET A CA 1
ATOM 1600 C C . MET A 1 205 ? 24.081 -1.354 -3.992 1.00 85.12 205 MET A C 1
ATOM 1602 O O . MET A 1 205 ? 24.539 -1.930 -4.975 1.00 85.12 205 MET A O 1
ATOM 1606 N N . GLY A 1 206 ? 24.573 -0.189 -3.559 1.00 89.12 206 GLY A N 1
ATOM 1607 C CA . GLY A 1 206 ? 25.663 0.553 -4.191 1.00 89.12 206 GLY A CA 1
ATOM 1608 C C . GLY A 1 206 ? 25.189 1.651 -5.147 1.00 89.12 206 GLY A C 1
ATOM 1609 O O . GLY A 1 206 ? 24.116 1.564 -5.737 1.00 89.12 206 GLY A O 1
ATOM 1610 N N . GLY A 1 207 ? 26.019 2.687 -5.300 1.00 91.25 207 GLY A N 1
ATOM 1611 C CA . GLY A 1 207 ? 25.700 3.881 -6.087 1.00 91.25 207 GLY A CA 1
ATOM 1612 C C . GLY A 1 207 ? 24.924 4.936 -5.295 1.00 91.25 207 GLY A C 1
ATOM 1613 O O . GLY A 1 207 ? 24.910 4.925 -4.063 1.00 91.25 207 GLY A O 1
ATOM 1614 N N . LEU A 1 208 ? 24.305 5.863 -6.022 1.00 93.31 208 LEU A N 1
ATOM 1615 C CA . LEU A 1 208 ? 23.436 6.907 -5.486 1.00 93.31 208 LEU A CA 1
ATOM 1616 C C . LEU A 1 208 ? 22.010 6.687 -5.997 1.00 93.31 208 LEU A C 1
ATOM 1618 O O . LEU A 1 208 ? 21.832 6.252 -7.134 1.00 93.31 208 LEU A O 1
ATOM 1622 N N . GLY A 1 209 ? 21.014 7.004 -5.176 1.00 93.44 209 GLY A N 1
ATOM 1623 C CA . GLY A 1 209 ? 19.606 6.934 -5.549 1.00 93.44 209 GLY A CA 1
ATOM 1624 C C . GLY A 1 209 ? 18.763 7.942 -4.778 1.00 93.44 209 GLY A C 1
ATOM 1625 O O . GLY A 1 209 ? 19.185 8.472 -3.753 1.00 93.44 209 GLY A O 1
ATOM 1626 N N . LEU A 1 210 ? 17.566 8.208 -5.284 1.00 93.38 210 LEU A N 1
ATOM 1627 C CA . LEU A 1 210 ? 16.566 9.023 -4.612 1.00 93.38 210 LEU A CA 1
ATOM 1628 C C . LEU A 1 210 ? 15.824 8.161 -3.589 1.00 93.38 210 LEU A C 1
ATOM 1630 O O . LEU A 1 210 ? 15.221 7.154 -3.962 1.00 93.38 210 LEU A O 1
ATOM 1634 N N . MET A 1 211 ? 15.851 8.558 -2.319 1.00 94.31 211 MET A N 1
ATOM 1635 C CA . MET A 1 211 ? 15.022 7.937 -1.289 1.00 94.31 211 MET A CA 1
ATOM 1636 C C . MET A 1 211 ? 13.592 8.462 -1.413 1.00 94.31 211 MET A C 1
ATOM 1638 O O . MET A 1 211 ? 13.336 9.650 -1.249 1.00 94.31 211 MET A O 1
ATOM 1642 N N . ALA A 1 212 ? 12.670 7.564 -1.723 1.00 93.75 212 ALA A N 1
ATOM 1643 C CA . ALA A 1 212 ? 11.292 7.858 -2.064 1.00 93.75 212 ALA A CA 1
ATOM 1644 C C . ALA A 1 212 ? 10.364 7.266 -0.998 1.00 93.75 212 ALA A C 1
ATOM 1646 O O . ALA A 1 212 ? 10.161 6.049 -0.962 1.00 93.75 212 ALA A O 1
ATOM 1647 N N . GLU A 1 213 ? 9.816 8.108 -0.119 1.00 94.56 213 GLU A N 1
ATOM 1648 C CA . GLU A 1 213 ? 8.804 7.676 0.849 1.00 94.56 213 GLU A CA 1
ATOM 1649 C C . GLU A 1 213 ? 7.485 7.357 0.132 1.00 94.56 213 GLU A C 1
ATOM 1651 O O . GLU A 1 213 ? 7.001 8.130 -0.692 1.00 94.56 213 GLU A O 1
ATOM 1656 N N . ILE A 1 214 ? 6.897 6.206 0.455 1.00 95.94 214 ILE A N 1
ATOM 1657 C CA . ILE A 1 214 ? 5.598 5.765 -0.076 1.00 95.94 214 ILE A CA 1
ATOM 1658 C C . ILE A 1 214 ? 4.541 5.641 1.022 1.00 95.94 214 ILE A C 1
ATOM 1660 O O . ILE A 1 214 ? 3.362 5.463 0.729 1.00 95.94 214 ILE A O 1
ATOM 1664 N N . ALA A 1 215 ? 4.941 5.726 2.289 1.00 96.00 215 ALA A N 1
ATOM 1665 C CA . ALA A 1 215 ? 4.047 5.691 3.432 1.00 96.00 215 ALA A CA 1
ATOM 1666 C C . ALA A 1 215 ? 4.653 6.487 4.592 1.00 96.00 215 ALA A C 1
ATOM 1668 O O . ALA A 1 215 ? 5.868 6.433 4.774 1.00 96.00 215 ALA A O 1
ATOM 1669 N N . PRO A 1 216 ? 3.837 7.137 5.441 1.00 94.38 216 PRO A N 1
ATOM 1670 C CA . PRO A 1 216 ? 4.327 7.672 6.705 1.00 94.38 216 PRO A CA 1
ATOM 1671 C C . PRO A 1 216 ? 4.842 6.544 7.612 1.00 94.38 216 PRO A C 1
ATOM 1673 O O . PRO A 1 216 ? 4.449 5.385 7.465 1.00 94.38 216 PRO A O 1
ATOM 1676 N N . SER A 1 217 ? 5.682 6.880 8.587 1.00 92.31 217 SER A N 1
ATOM 1677 C CA . SER A 1 217 ? 6.108 5.947 9.637 1.00 92.31 217 SER A CA 1
ATOM 1678 C C . SER A 1 217 ? 4.950 5.501 10.527 1.00 92.31 217 SER A C 1
ATOM 1680 O O . SER A 1 217 ? 3.907 6.164 10.605 1.00 92.31 217 SER A O 1
ATOM 1682 N N . PHE A 1 218 ? 5.114 4.362 11.208 1.00 90.56 218 PHE A N 1
ATOM 1683 C CA . PHE A 1 218 ? 4.062 3.844 12.082 1.00 90.56 218 PHE A CA 1
ATOM 1684 C C . PHE A 1 218 ? 3.744 4.817 13.226 1.00 90.56 218 PHE A C 1
ATOM 1686 O O . PHE A 1 218 ? 2.578 4.938 13.598 1.00 90.56 218 PHE A O 1
ATOM 1693 N N . GLU A 1 219 ? 4.726 5.566 13.743 1.00 89.56 219 GLU A N 1
ATOM 1694 C CA . GLU A 1 219 ? 4.484 6.588 14.761 1.00 89.56 219 GLU A CA 1
ATOM 1695 C C . GLU A 1 219 ? 3.579 7.690 14.214 1.00 89.56 219 GLU A C 1
ATOM 1697 O O . GLU A 1 219 ? 2.598 8.051 14.865 1.00 89.56 219 GLU A O 1
ATOM 1702 N N . HIS A 1 220 ? 3.839 8.171 12.992 1.00 89.00 220 HIS A N 1
ATOM 1703 C CA . HIS A 1 220 ? 2.981 9.166 12.351 1.00 89.00 220 HIS A CA 1
ATOM 1704 C C . HIS A 1 220 ? 1.561 8.631 12.122 1.00 89.00 220 HIS A C 1
ATOM 1706 O O . HIS A 1 220 ? 0.591 9.357 12.349 1.00 89.00 220 HIS A O 1
ATOM 1712 N N . LYS A 1 221 ? 1.407 7.354 11.746 1.00 91.06 221 LYS A N 1
ATOM 1713 C CA . LYS A 1 221 ? 0.088 6.698 11.645 1.00 91.06 221 LYS A CA 1
ATOM 1714 C C . LYS A 1 221 ? -0.610 6.581 13.009 1.00 91.06 221 LYS A C 1
ATOM 1716 O O . LYS A 1 221 ? -1.829 6.726 13.081 1.00 91.06 221 LYS A O 1
ATOM 1721 N N . ALA A 1 222 ? 0.158 6.411 14.083 1.00 85.62 222 ALA A N 1
ATOM 1722 C CA . ALA A 1 222 ? -0.297 6.409 15.475 1.00 85.62 222 ALA A CA 1
ATOM 1723 C C . ALA A 1 222 ? -0.422 7.824 16.089 1.00 85.62 222 ALA A C 1
ATOM 1725 O O . ALA A 1 222 ? -0.589 7.970 17.301 1.00 85.62 222 ALA A O 1
ATOM 1726 N N . ASN A 1 223 ? -0.336 8.888 15.277 1.00 84.69 223 ASN A N 1
ATOM 1727 C CA . ASN A 1 223 ? -0.422 10.284 15.724 1.00 84.69 223 ASN A CA 1
ATOM 1728 C C . ASN A 1 223 ? 0.641 10.662 16.785 1.00 84.69 223 ASN A C 1
ATOM 1730 O O . ASN A 1 223 ? 0.391 11.397 17.754 1.00 84.69 223 ASN A O 1
ATOM 1734 N N . VAL A 1 224 ? 1.848 10.133 16.596 1.00 82.38 224 VAL A N 1
ATOM 1735 C CA . VAL A 1 224 ? 3.073 10.426 17.343 1.00 82.38 224 VAL A CA 1
ATOM 1736 C C . VAL A 1 224 ? 4.122 10.947 16.357 1.00 82.38 224 VAL A C 1
ATOM 1738 O O . VAL A 1 224 ? 4.118 10.577 15.189 1.00 82.38 224 VAL A O 1
ATOM 1741 N N . SER A 1 225 ? 5.010 11.839 16.803 1.00 80.31 225 SER A N 1
ATOM 1742 C CA . SER A 1 225 ? 6.143 12.271 15.972 1.00 80.31 225 SER A CA 1
ATOM 1743 C C . SER A 1 225 ? 7.004 11.057 15.634 1.00 80.31 225 SER A C 1
ATOM 1745 O O . SER A 1 225 ? 7.433 10.351 16.546 1.00 80.31 225 SER A O 1
ATOM 1747 N N . GLY A 1 226 ? 7.238 10.827 14.349 1.00 84.19 226 GLY A N 1
ATOM 1748 C CA . GLY A 1 226 ? 7.902 9.630 13.856 1.00 84.19 226 GLY A CA 1
ATOM 1749 C C . GLY A 1 226 ? 9.232 9.893 13.183 1.00 84.19 226 GLY A C 1
ATOM 1750 O O . GLY A 1 226 ? 9.716 11.024 13.112 1.00 84.19 226 GLY A O 1
ATOM 1751 N N . THR A 1 227 ? 9.811 8.805 12.688 1.00 87.50 227 THR A N 1
ATOM 1752 C CA . THR A 1 227 ? 10.981 8.819 11.809 1.00 87.50 227 THR A CA 1
ATOM 1753 C C . THR A 1 227 ? 10.549 8.708 10.345 1.00 87.50 227 THR A C 1
ATOM 1755 O O . THR A 1 227 ? 9.361 8.833 10.032 1.00 87.50 227 THR A O 1
ATOM 1758 N N . THR A 1 228 ? 11.510 8.443 9.460 1.00 90.50 228 THR A N 1
ATOM 1759 C CA . THR A 1 228 ? 11.293 8.012 8.073 1.00 90.50 228 THR A CA 1
ATOM 1760 C C . THR A 1 228 ? 10.310 6.847 8.018 1.00 90.50 228 THR A C 1
ATOM 1762 O O . THR A 1 228 ? 10.416 5.906 8.810 1.00 90.50 228 THR A O 1
ATOM 1765 N N . GLY A 1 229 ? 9.343 6.935 7.107 1.00 93.38 229 GLY A N 1
ATOM 1766 C CA . GLY A 1 229 ? 8.367 5.877 6.882 1.00 93.38 229 GLY A CA 1
ATOM 1767 C C . GLY A 1 229 ? 8.850 4.784 5.934 1.00 93.38 229 GLY A C 1
ATOM 1768 O O . GLY A 1 229 ? 10.049 4.628 5.683 1.00 93.38 229 GLY A O 1
ATOM 1769 N N . ALA A 1 230 ? 7.898 4.013 5.405 1.00 96.00 230 ALA A N 1
ATOM 1770 C CA . ALA A 1 230 ? 8.212 3.022 4.387 1.00 96.00 230 ALA A CA 1
ATOM 1771 C C . ALA A 1 230 ? 8.666 3.745 3.116 1.00 96.00 230 ALA A C 1
ATOM 1773 O O . ALA A 1 230 ? 7.957 4.604 2.583 1.00 96.00 230 ALA A O 1
ATOM 1774 N N . HIS A 1 231 ? 9.851 3.392 2.638 1.00 96.38 231 HIS A N 1
ATOM 1775 C CA . HIS A 1 231 ? 10.477 4.035 1.495 1.00 96.38 231 HIS A CA 1
ATOM 1776 C C . HIS A 1 231 ? 11.138 3.014 0.579 1.00 96.38 231 HIS A C 1
ATOM 1778 O O . HIS A 1 231 ? 11.350 1.855 0.931 1.00 96.38 231 HIS A O 1
ATOM 1784 N N . LEU A 1 232 ? 11.469 3.459 -0.621 1.00 96.75 232 LEU A N 1
ATOM 1785 C CA . LEU A 1 232 ? 12.240 2.715 -1.606 1.00 96.75 232 LEU A CA 1
ATOM 1786 C C . LEU A 1 232 ? 13.298 3.629 -2.211 1.00 96.75 232 LEU A C 1
ATOM 1788 O O . LEU A 1 232 ? 13.317 4.830 -1.950 1.00 96.75 232 LEU A O 1
ATOM 1792 N N . PHE A 1 233 ? 14.176 3.063 -3.029 1.00 95.44 233 PHE A N 1
ATOM 1793 C CA . PHE A 1 233 ? 15.169 3.846 -3.750 1.00 95.44 233 PHE A CA 1
ATOM 1794 C C . PHE A 1 233 ? 14.877 3.851 -5.247 1.00 95.44 233 PHE A C 1
ATOM 1796 O O . PHE A 1 233 ? 14.580 2.804 -5.834 1.00 95.44 233 PHE A O 1
ATOM 1803 N N . LEU A 1 234 ? 14.991 5.033 -5.854 1.00 94.56 234 LEU A N 1
ATOM 1804 C CA . LEU A 1 234 ? 14.887 5.236 -7.291 1.00 94.56 234 LEU A CA 1
ATOM 1805 C C . LEU A 1 234 ? 16.245 5.625 -7.914 1.00 94.56 234 LEU A C 1
ATOM 1807 O O . LEU A 1 234 ? 17.023 6.344 -7.288 1.00 94.56 234 LEU A O 1
ATOM 1811 N N . PRO A 1 235 ? 16.516 5.178 -9.149 1.00 93.00 235 PRO A N 1
ATOM 1812 C CA . PRO A 1 235 ? 15.690 4.227 -9.878 1.00 93.00 235 PRO A CA 1
ATOM 1813 C C . PRO A 1 235 ? 15.956 2.793 -9.385 1.00 93.00 235 PRO A C 1
ATOM 1815 O O . PRO A 1 235 ? 17.048 2.474 -8.920 1.00 93.00 235 PRO A O 1
ATOM 1818 N N . SER A 1 236 ? 14.977 1.896 -9.529 1.00 91.88 236 SER A N 1
ATOM 1819 C CA . SER A 1 236 ? 15.183 0.460 -9.280 1.00 91.88 236 SER A CA 1
ATOM 1820 C C . SER A 1 236 ? 15.228 -0.311 -10.595 1.00 91.88 236 SER A C 1
ATOM 1822 O O . SER A 1 236 ? 14.553 0.043 -11.561 1.00 91.88 236 SER A O 1
ATOM 1824 N N . GLN A 1 237 ? 16.039 -1.367 -10.653 1.00 89.12 237 GLN A N 1
ATOM 1825 C CA . GLN A 1 237 ? 16.045 -2.319 -11.775 1.00 89.12 237 GLN A CA 1
ATOM 1826 C C . GLN A 1 237 ? 15.164 -3.546 -11.510 1.00 89.12 237 GLN A C 1
ATOM 1828 O O . GLN A 1 237 ? 14.956 -4.357 -12.408 1.00 89.12 237 GLN A O 1
ATOM 1833 N N . ARG A 1 238 ? 14.662 -3.693 -10.281 1.00 92.56 238 ARG A N 1
ATOM 1834 C CA . ARG A 1 238 ? 13.800 -4.810 -9.905 1.00 92.56 238 ARG A CA 1
ATOM 1835 C C . ARG A 1 238 ? 12.399 -4.615 -10.462 1.00 92.56 238 ARG A C 1
ATOM 1837 O O . ARG A 1 238 ? 11.912 -3.484 -10.531 1.00 92.56 238 ARG A O 1
ATOM 1844 N N . VAL A 1 239 ? 11.728 -5.719 -10.783 1.00 94.06 239 VAL A N 1
ATOM 1845 C CA . VAL A 1 239 ? 10.299 -5.675 -11.110 1.00 94.06 239 VAL A CA 1
ATOM 1846 C C . VAL A 1 239 ? 9.520 -5.258 -9.866 1.00 94.06 239 VAL A C 1
ATOM 1848 O O . VAL A 1 239 ? 8.737 -4.314 -9.941 1.00 94.06 239 VAL A O 1
ATOM 1851 N N . SER A 1 240 ? 9.800 -5.903 -8.727 1.00 96.19 240 SER A N 1
ATOM 1852 C CA . SER A 1 240 ? 9.281 -5.551 -7.404 1.00 96.19 240 SER A CA 1
ATOM 1853 C C . SER A 1 240 ? 10.377 -4.818 -6.614 1.00 96.19 240 SER A C 1
ATOM 1855 O O . SER A 1 240 ? 11.359 -5.449 -6.201 1.00 96.19 240 SER A O 1
ATOM 1857 N N . PRO A 1 241 ? 10.285 -3.485 -6.432 1.00 96.38 241 PRO A N 1
ATOM 1858 C CA . PRO A 1 241 ? 11.319 -2.739 -5.723 1.00 96.38 241 PRO A CA 1
ATOM 1859 C C . PRO A 1 241 ? 11.402 -3.172 -4.259 1.00 96.38 241 PRO A C 1
ATOM 1861 O O . PRO A 1 241 ? 10.426 -3.652 -3.684 1.00 96.38 241 PRO A O 1
ATOM 1864 N N . MET A 1 242 ? 12.571 -2.984 -3.649 1.00 97.56 242 MET A N 1
ATOM 1865 C CA . MET A 1 242 ? 12.738 -3.226 -2.217 1.00 97.56 242 MET A CA 1
ATOM 1866 C C . MET A 1 242 ? 12.132 -2.074 -1.418 1.00 97.56 242 MET A C 1
ATOM 1868 O O . MET A 1 242 ? 12.425 -0.909 -1.693 1.00 97.56 242 MET A O 1
ATOM 1872 N N . ILE A 1 243 ? 11.328 -2.422 -0.420 1.00 97.19 243 ILE A N 1
ATOM 1873 C CA . ILE A 1 243 ? 10.792 -1.525 0.594 1.00 97.19 243 ILE A CA 1
ATOM 1874 C C . ILE A 1 243 ? 11.663 -1.622 1.841 1.00 97.19 243 ILE A C 1
ATOM 1876 O O . ILE A 1 243 ? 11.990 -2.711 2.324 1.00 97.19 243 ILE A O 1
ATOM 1880 N N . PHE A 1 244 ? 12.024 -0.456 2.349 1.00 95.38 244 PHE A N 1
ATOM 1881 C CA . PHE A 1 244 ? 12.793 -0.246 3.557 1.00 95.38 244 PHE A CA 1
ATOM 1882 C C . PHE A 1 244 ? 11.871 0.412 4.586 1.00 95.38 244 PHE A C 1
ATOM 1884 O O . PHE A 1 244 ? 11.283 1.463 4.338 1.00 95.38 244 PHE A O 1
ATOM 1891 N N . GLU A 1 245 ? 11.718 -0.232 5.736 1.00 91.44 245 GLU A N 1
ATOM 1892 C CA . GLU A 1 245 ? 10.970 0.269 6.893 1.00 91.44 245 GLU A CA 1
ATOM 1893 C C . GLU A 1 245 ? 11.638 -0.311 8.157 1.00 91.44 245 GLU A C 1
ATOM 1895 O O . GLU A 1 245 ? 12.833 -0.623 8.157 1.00 91.44 245 GLU A O 1
ATOM 1900 N N . HIS A 1 246 ? 10.891 -0.488 9.244 1.00 84.44 246 HIS A N 1
ATOM 1901 C CA . HIS A 1 246 ? 11.375 -1.173 10.430 1.00 84.44 246 HIS A CA 1
ATOM 1902 C C . HIS A 1 246 ? 11.529 -2.673 10.154 1.00 84.44 246 HIS A C 1
ATOM 1904 O O . HIS A 1 246 ? 10.550 -3.378 9.925 1.00 84.44 246 HIS A O 1
ATOM 1910 N N . GLY A 1 247 ? 12.764 -3.167 10.234 1.00 86.38 247 GLY A N 1
ATOM 1911 C CA . GLY A 1 247 ? 13.089 -4.581 10.053 1.00 86.38 247 GLY A CA 1
ATOM 1912 C C . GLY A 1 247 ? 13.878 -4.858 8.770 1.00 86.38 247 GLY A C 1
ATOM 1913 O O . GLY A 1 247 ? 14.465 -3.945 8.186 1.00 86.38 247 GLY A O 1
ATOM 1914 N N . PRO A 1 248 ? 13.976 -6.134 8.359 1.00 90.88 248 PRO A N 1
ATOM 1915 C CA . PRO A 1 248 ? 14.643 -6.507 7.117 1.00 90.88 248 PRO A CA 1
ATOM 1916 C C . PRO A 1 248 ? 13.921 -5.916 5.894 1.00 90.88 248 PRO A C 1
ATOM 1918 O O . PRO A 1 248 ? 12.690 -5.948 5.861 1.00 90.88 248 PRO A O 1
ATOM 1921 N N . PRO A 1 249 ? 14.651 -5.435 4.870 1.00 94.62 249 PRO A N 1
ATOM 1922 C CA . PRO A 1 249 ? 14.038 -5.016 3.616 1.00 94.62 249 PRO A CA 1
ATOM 1923 C C . PRO A 1 249 ? 13.243 -6.159 2.977 1.00 94.62 249 PRO A C 1
ATOM 1925 O O . PRO A 1 249 ? 13.714 -7.298 2.939 1.00 94.62 249 PRO A O 1
ATOM 1928 N N . ALA A 1 250 ? 12.075 -5.840 2.428 1.00 95.56 250 ALA A N 1
ATOM 1929 C CA . ALA A 1 250 ? 11.196 -6.790 1.746 1.00 95.56 250 ALA A CA 1
ATOM 1930 C C . ALA A 1 250 ? 10.887 -6.302 0.329 1.00 95.56 250 ALA A C 1
ATOM 1932 O O . ALA A 1 250 ? 10.994 -5.110 0.049 1.00 95.56 250 ALA A O 1
ATOM 1933 N N . SER A 1 251 ? 10.507 -7.196 -0.584 1.00 97.19 251 SER A N 1
ATOM 1934 C CA . SER A 1 251 ? 10.003 -6.745 -1.883 1.00 97.19 251 SER A CA 1
ATOM 1935 C C . SER A 1 251 ? 8.657 -6.024 -1.702 1.00 97.19 251 SER A C 1
ATOM 1937 O O . SER A 1 251 ? 7.937 -6.274 -0.736 1.00 97.19 251 SER A O 1
ATOM 1939 N N . PHE A 1 252 ? 8.283 -5.138 -2.624 1.00 97.94 252 PHE A N 1
ATOM 1940 C CA . PHE A 1 252 ? 6.997 -4.434 -2.575 1.00 97.94 252 PHE A CA 1
ATOM 1941 C C . PHE A 1 252 ? 5.796 -5.389 -2.534 1.00 97.94 252 PHE A C 1
ATOM 1943 O O . PHE A 1 252 ? 4.814 -5.142 -1.837 1.00 97.94 252 PHE A O 1
ATOM 1950 N N . ILE A 1 253 ? 5.895 -6.522 -3.224 1.00 97.94 253 ILE A N 1
ATOM 1951 C CA . ILE A 1 253 ? 4.876 -7.573 -3.178 1.00 97.94 253 ILE A CA 1
ATOM 1952 C C . ILE A 1 253 ? 4.830 -8.259 -1.813 1.00 97.94 253 ILE A C 1
ATOM 1954 O O . ILE A 1 253 ? 3.741 -8.438 -1.273 1.00 97.94 253 ILE A O 1
ATOM 1958 N N . ASP A 1 254 ? 5.975 -8.577 -1.207 1.00 97.25 254 ASP A N 1
ATOM 1959 C CA . ASP A 1 254 ? 6.000 -9.179 0.134 1.00 97.25 254 ASP A CA 1
ATOM 1960 C C . ASP A 1 254 ? 5.509 -8.205 1.209 1.00 97.25 254 ASP A C 1
ATOM 1962 O O . ASP A 1 254 ? 4.835 -8.614 2.156 1.00 97.25 254 ASP A O 1
ATOM 1966 N N . TYR A 1 255 ? 5.773 -6.908 1.034 1.00 97.25 255 TYR A N 1
ATOM 1967 C CA . TYR A 1 255 ? 5.220 -5.841 1.866 1.00 97.25 255 TYR A CA 1
ATOM 1968 C C . TYR A 1 255 ? 3.685 -5.842 1.830 1.00 97.25 255 TYR A C 1
ATOM 1970 O O . TYR A 1 255 ? 3.031 -5.884 2.876 1.00 97.25 255 TYR A O 1
ATOM 1978 N N . LEU A 1 256 ? 3.098 -5.887 0.628 1.00 98.25 256 LEU A N 1
ATOM 1979 C CA . LEU A 1 256 ? 1.649 -5.993 0.446 1.00 98.25 256 LEU A CA 1
ATOM 1980 C C . LEU A 1 256 ? 1.097 -7.297 1.038 1.00 98.25 256 LEU A C 1
ATOM 1982 O O . LEU A 1 256 ? 0.124 -7.261 1.791 1.00 98.25 256 LEU A O 1
ATOM 1986 N N . ARG A 1 257 ? 1.714 -8.446 0.736 1.00 97.69 257 ARG A N 1
ATOM 1987 C CA . ARG A 1 257 ? 1.292 -9.760 1.255 1.00 97.69 257 ARG A CA 1
ATOM 1988 C C . ARG A 1 257 ? 1.281 -9.788 2.774 1.00 97.69 257 ARG A C 1
ATOM 1990 O O . ARG A 1 257 ? 0.302 -10.247 3.355 1.00 97.69 257 ARG A O 1
ATOM 1997 N N . THR A 1 258 ? 2.324 -9.249 3.402 1.00 96.31 258 THR A N 1
ATOM 1998 C CA . THR A 1 258 ? 2.422 -9.142 4.863 1.00 96.31 258 THR A CA 1
ATOM 1999 C C . THR A 1 258 ? 1.267 -8.316 5.418 1.00 96.31 258 THR A C 1
ATOM 2001 O O . THR A 1 258 ? 0.563 -8.778 6.312 1.00 96.31 258 THR A O 1
ATOM 2004 N N . ALA A 1 259 ? 0.997 -7.138 4.844 1.00 97.38 259 ALA A N 1
ATOM 2005 C CA . ALA A 1 259 ? -0.119 -6.308 5.287 1.00 97.38 259 ALA A CA 1
ATOM 2006 C C . ALA A 1 259 ? -1.470 -7.038 5.160 1.00 97.38 259 ALA A C 1
ATOM 2008 O O . ALA A 1 259 ? -2.257 -7.055 6.108 1.00 97.38 259 ALA 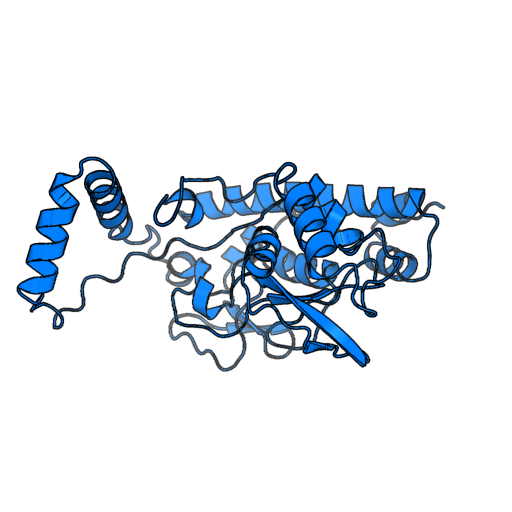A O 1
ATOM 2009 N N . PHE A 1 260 ? -1.755 -7.672 4.017 1.00 98.31 260 PHE A N 1
ATOM 2010 C CA . PHE A 1 260 ? -3.037 -8.353 3.790 1.00 98.31 260 PHE A CA 1
ATOM 2011 C C . PHE A 1 260 ? -3.197 -9.654 4.583 1.00 98.31 260 PHE A C 1
ATOM 2013 O O . PHE A 1 260 ? -4.310 -9.942 5.025 1.00 98.31 260 PHE A O 1
ATOM 2020 N N . ALA A 1 261 ? -2.112 -10.384 4.858 1.00 96.94 261 ALA A N 1
ATOM 2021 C CA . ALA A 1 261 ? -2.125 -11.541 5.759 1.00 96.94 261 ALA A CA 1
ATOM 2022 C C . ALA A 1 261 ? -2.614 -11.179 7.175 1.00 96.94 261 ALA A C 1
ATOM 2024 O O . ALA A 1 261 ? -3.109 -12.035 7.908 1.00 96.94 261 ALA A O 1
ATOM 2025 N N . HIS A 1 262 ? -2.528 -9.898 7.535 1.00 97.31 262 HIS A N 1
ATOM 2026 C CA . HIS A 1 262 ? -2.960 -9.348 8.814 1.00 97.31 262 HIS A CA 1
ATOM 2027 C C . HIS A 1 262 ? -4.090 -8.317 8.665 1.00 97.31 262 HIS A C 1
ATOM 2029 O O . HIS A 1 262 ? -4.275 -7.455 9.522 1.00 97.31 262 HIS A O 1
ATOM 2035 N N . GLY A 1 263 ? -4.871 -8.397 7.582 1.00 97.62 263 GLY A N 1
ATOM 2036 C CA . GLY A 1 263 ? -6.082 -7.591 7.422 1.00 97.62 263 GLY A CA 1
ATOM 2037 C C . GLY A 1 263 ? -5.824 -6.109 7.141 1.00 97.62 263 GLY A C 1
ATOM 2038 O O . GLY A 1 263 ? -6.639 -5.268 7.512 1.00 97.62 263 GLY A O 1
ATOM 2039 N N . GLY A 1 264 ? -4.694 -5.790 6.508 1.00 97.69 264 GLY A N 1
ATOM 2040 C CA . GLY A 1 264 ? -4.273 -4.430 6.173 1.00 97.69 264 GLY A CA 1
ATOM 2041 C C . GLY A 1 264 ? -3.350 -3.780 7.206 1.00 97.69 264 GLY A C 1
ATOM 2042 O O . GLY A 1 264 ? -3.236 -2.557 7.204 1.00 97.69 264 GLY A O 1
ATOM 2043 N N . PHE A 1 265 ? -2.702 -4.557 8.078 1.00 97.19 265 PHE A N 1
ATOM 2044 C CA . PHE A 1 265 ? -1.827 -4.054 9.144 1.00 97.19 265 PHE A CA 1
ATOM 2045 C C . PHE A 1 265 ? -0.449 -4.702 9.068 1.00 97.19 265 PHE A C 1
ATOM 2047 O O . PHE A 1 265 ? -0.334 -5.908 8.902 1.00 97.19 265 PHE A O 1
ATOM 2054 N N . LEU A 1 266 ? 0.609 -3.910 9.206 1.00 95.06 266 LEU A N 1
ATOM 2055 C CA . LEU A 1 266 ? 1.984 -4.419 9.169 1.00 95.06 266 LEU A CA 1
ATOM 2056 C C . LEU A 1 266 ? 2.495 -4.823 10.552 1.00 95.06 266 LEU A C 1
ATOM 2058 O O . LEU A 1 266 ? 3.522 -5.483 10.648 1.00 95.06 266 LEU A O 1
ATOM 2062 N N . GLY A 1 267 ? 1.790 -4.434 11.618 1.00 92.12 267 GLY A N 1
ATOM 2063 C CA . GLY A 1 267 ? 2.272 -4.566 12.987 1.00 92.12 267 GLY A CA 1
ATOM 2064 C C . GLY A 1 267 ? 3.279 -3.477 13.365 1.00 92.12 267 GLY A C 1
ATOM 2065 O O . GLY A 1 267 ? 3.679 -2.637 12.559 1.00 92.12 267 GLY A O 1
ATOM 2066 N N . VAL A 1 268 ? 3.664 -3.469 14.638 1.00 89.19 268 VAL A N 1
ATOM 2067 C CA . VAL A 1 268 ? 4.558 -2.464 15.229 1.00 89.19 268 VAL A CA 1
ATOM 2068 C C . VAL A 1 268 ? 5.927 -3.061 15.544 1.00 89.19 268 VAL A C 1
ATOM 2070 O O . VAL A 1 268 ? 6.010 -4.236 15.918 1.00 89.19 268 VAL A O 1
ATOM 2073 N N . PRO A 1 269 ? 7.014 -2.280 15.446 1.00 87.12 269 PRO A N 1
ATOM 2074 C CA . PRO A 1 269 ? 8.334 -2.771 15.804 1.00 87.12 269 PRO A CA 1
ATOM 2075 C C . PRO A 1 269 ? 8.479 -2.982 17.319 1.00 87.12 269 PRO A C 1
ATOM 2077 O O . PRO A 1 269 ? 7.987 -2.207 18.143 1.00 87.12 269 PRO A O 1
ATOM 2080 N N . ALA A 1 270 ? 9.224 -4.009 17.720 1.00 81.44 270 ALA A N 1
ATOM 2081 C CA . ALA A 1 270 ? 9.722 -4.126 19.087 1.00 81.44 270 ALA A CA 1
ATOM 2082 C C . ALA A 1 270 ? 10.733 -2.987 19.372 1.00 81.44 270 ALA A C 1
ATOM 2084 O O . ALA A 1 270 ? 11.533 -2.659 18.497 1.00 81.44 270 ALA A O 1
ATOM 2085 N N . PRO A 1 271 ? 10.749 -2.377 20.575 1.00 77.62 271 PRO A N 1
ATOM 2086 C CA . PRO A 1 271 ? 10.147 -2.843 21.821 1.00 77.62 271 PRO A CA 1
ATOM 2087 C C . PRO A 1 271 ? 8.828 -2.139 22.180 1.00 77.62 271 PRO A C 1
ATOM 2089 O O . PRO A 1 271 ? 8.548 -1.995 23.371 1.00 77.62 271 PRO A O 1
ATOM 2092 N N . VAL A 1 272 ? 8.033 -1.659 21.216 1.00 73.25 272 VAL A N 1
ATOM 2093 C CA . VAL A 1 272 ? 6.771 -0.968 21.531 1.00 73.25 272 VAL A CA 1
ATOM 2094 C C . VAL A 1 272 ? 5.886 -1.916 22.360 1.00 73.25 272 VAL A C 1
ATOM 2096 O O . VAL A 1 272 ? 5.495 -2.983 21.896 1.00 73.25 272 VAL A O 1
ATOM 2099 N N . ARG A 1 273 ? 5.640 -1.561 23.633 1.00 68.31 273 ARG A N 1
ATOM 2100 C CA . ARG A 1 273 ? 4.845 -2.338 24.608 1.00 68.31 273 ARG A CA 1
ATOM 2101 C C . ARG A 1 273 ? 3.549 -1.600 24.945 1.00 68.31 273 ARG A C 1
ATOM 2103 O O . ARG A 1 273 ? 3.466 -0.941 25.984 1.00 68.31 273 ARG A O 1
ATOM 2110 N N . PRO A 1 274 ? 2.540 -1.656 24.072 1.00 65.56 274 PRO A N 1
ATOM 2111 C CA . PRO A 1 274 ? 1.208 -1.172 24.384 1.00 65.56 274 PRO A CA 1
ATOM 2112 C C . PRO A 1 274 ? 0.669 -1.901 25.616 1.00 65.56 274 PRO A C 1
ATOM 2114 O O . PRO A 1 274 ? 0.730 -3.120 25.724 1.00 65.56 274 PRO A O 1
ATOM 2117 N N . SER A 1 275 ? 0.131 -1.142 26.565 1.00 69.69 275 SER A N 1
ATOM 2118 C CA . SER A 1 275 ? -0.350 -1.659 27.853 1.00 69.69 275 SER A CA 1
ATOM 2119 C C . SER A 1 275 ? -1.686 -2.410 27.783 1.00 69.69 275 SER A C 1
ATOM 2121 O O . SER A 1 275 ? -2.230 -2.759 28.825 1.00 69.69 275 SER A O 1
ATOM 2123 N N . HIS A 1 276 ? -2.270 -2.560 26.594 1.00 69.44 276 HIS A N 1
ATOM 2124 C CA . HIS A 1 276 ? -3.689 -2.879 26.412 1.00 69.44 276 HIS A CA 1
ATOM 2125 C C . HIS A 1 276 ? -3.952 -4.123 25.553 1.00 69.44 276 HIS A C 1
ATOM 2127 O O . HIS A 1 276 ? -5.108 -4.385 25.238 1.00 69.44 276 HIS A O 1
ATOM 2133 N N . ALA A 1 277 ? -2.918 -4.884 25.181 1.00 77.62 277 ALA A N 1
ATOM 2134 C CA . ALA A 1 277 ? -3.082 -6.120 24.423 1.00 77.62 277 ALA A CA 1
ATOM 2135 C C . ALA A 1 277 ? -1.954 -7.122 24.696 1.00 77.62 277 ALA A C 1
ATOM 2137 O O . ALA A 1 277 ? -0.809 -6.730 24.931 1.00 77.62 277 ALA A O 1
ATOM 2138 N N . GLU A 1 278 ? -2.280 -8.411 24.610 1.00 86.75 278 GLU A N 1
ATOM 2139 C CA . GLU A 1 278 ? -1.278 -9.462 24.436 1.00 86.75 278 GLU A CA 1
ATOM 2140 C C . GLU A 1 278 ? -0.763 -9.414 22.995 1.00 86.75 278 GLU A C 1
ATOM 2142 O O . GLU A 1 278 ? -1.540 -9.271 22.050 1.00 86.75 278 GLU A O 1
ATOM 2147 N N . LEU A 1 279 ? 0.559 -9.464 22.834 1.00 89.19 279 LEU A N 1
ATOM 2148 C CA . LEU A 1 279 ? 1.217 -9.287 21.544 1.00 89.19 279 LEU A CA 1
ATOM 2149 C C . LEU A 1 279 ? 1.817 -10.601 21.075 1.00 89.19 279 LEU A C 1
ATOM 2151 O O . LEU A 1 279 ? 2.575 -11.240 21.808 1.00 89.19 279 LEU A O 1
ATOM 2155 N N . THR A 1 280 ? 1.555 -10.923 19.817 1.00 91.06 280 THR A N 1
ATOM 2156 C CA . THR A 1 280 ? 2.162 -12.043 19.111 1.00 91.06 280 THR A CA 1
ATOM 2157 C C . THR A 1 280 ? 3.163 -11.511 18.100 1.00 91.06 280 THR A C 1
ATOM 2159 O O . THR A 1 280 ? 2.923 -10.525 17.401 1.00 91.06 280 THR A O 1
ATOM 2162 N N . GLN A 1 281 ? 4.318 -12.164 18.032 1.00 90.88 281 GLN A N 1
ATOM 2163 C CA . GLN A 1 281 ? 5.322 -11.852 17.031 1.00 90.88 281 GLN A CA 1
ATOM 2164 C C . GLN A 1 281 ? 4.916 -12.465 15.687 1.00 90.88 281 GLN A C 1
ATOM 2166 O O . GLN A 1 281 ? 4.846 -13.685 15.565 1.00 90.88 281 GLN A O 1
ATOM 2171 N N . ILE A 1 282 ? 4.666 -11.616 14.690 1.00 90.06 282 ILE A N 1
ATOM 2172 C CA . ILE A 1 282 ? 4.231 -12.028 13.343 1.00 90.06 282 ILE A CA 1
ATOM 2173 C C . ILE A 1 282 ? 5.389 -12.085 12.338 1.00 90.06 282 ILE A C 1
ATOM 2175 O O . ILE A 1 282 ? 5.331 -12.829 11.365 1.00 90.06 282 ILE A O 1
ATOM 2179 N N . ALA A 1 283 ? 6.476 -11.357 12.607 1.00 88.38 283 ALA A N 1
ATOM 2180 C CA . ALA A 1 283 ? 7.731 -11.410 11.858 1.00 88.38 283 ALA A CA 1
ATOM 2181 C C . ALA A 1 283 ? 8.915 -11.057 12.785 1.00 88.38 283 ALA A C 1
ATOM 2183 O O . ALA A 1 283 ? 8.700 -10.653 13.935 1.00 88.38 283 ALA A O 1
ATOM 2184 N N . PRO A 1 284 ? 10.186 -11.212 12.367 1.00 89.31 284 PRO A N 1
ATOM 2185 C CA . PRO A 1 284 ? 11.331 -10.789 13.172 1.00 89.31 284 PRO A CA 1
ATOM 2186 C C . PRO A 1 284 ? 11.197 -9.332 13.643 1.00 89.31 284 PRO A C 1
ATOM 2188 O O . PRO A 1 284 ? 11.239 -8.415 12.836 1.00 89.31 284 PRO A O 1
ATOM 2191 N N . GLN A 1 285 ? 11.060 -9.134 14.961 1.00 86.88 285 GLN A N 1
ATOM 2192 C CA . GLN A 1 285 ? 10.884 -7.824 15.611 1.00 86.88 285 GLN A CA 1
ATOM 2193 C C . GLN A 1 285 ? 9.575 -7.081 15.290 1.00 86.88 285 GLN A C 1
ATOM 2195 O O . GLN A 1 285 ? 9.462 -5.911 15.641 1.00 86.88 285 GLN A O 1
ATOM 2200 N N . VAL A 1 286 ? 8.579 -7.745 14.701 1.00 88.88 286 VAL A N 1
ATOM 2201 C CA . VAL A 1 286 ? 7.271 -7.150 14.392 1.00 88.88 286 VAL A CA 1
ATOM 2202 C C . VAL A 1 286 ? 6.188 -7.821 15.228 1.00 88.88 286 VAL A C 1
ATOM 2204 O O . VAL A 1 286 ? 6.071 -9.050 15.244 1.00 88.88 286 VAL A O 1
ATOM 2207 N N . LEU A 1 287 ? 5.405 -7.005 15.930 1.00 91.44 287 LEU A N 1
ATOM 2208 C CA . LEU A 1 287 ? 4.375 -7.422 16.873 1.00 91.44 287 LEU A CA 1
ATOM 2209 C C . LEU A 1 287 ? 2.990 -6.971 16.401 1.00 91.44 287 LEU A C 1
ATOM 2211 O O . LEU A 1 287 ? 2.820 -5.851 15.920 1.00 91.44 287 LEU A O 1
ATOM 2215 N N . LEU A 1 288 ? 1.988 -7.817 16.613 1.00 92.12 288 LEU A N 1
ATOM 2216 C CA . LEU A 1 288 ? 0.576 -7.504 16.398 1.00 92.12 288 LEU A CA 1
ATOM 2217 C C . LEU A 1 288 ? -0.241 -8.054 17.579 1.00 92.12 288 LEU A C 1
ATOM 2219 O O . LEU A 1 288 ? 0.167 -9.064 18.159 1.00 92.12 288 LEU A O 1
ATOM 2223 N N . PRO A 1 289 ? -1.363 -7.431 17.978 1.00 91.25 289 PRO A N 1
ATOM 2224 C CA . PRO A 1 289 ? -2.212 -8.005 19.013 1.00 91.25 289 PRO A CA 1
ATOM 2225 C C . PRO A 1 289 ? -2.731 -9.382 18.619 1.00 91.25 289 PRO A C 1
ATOM 2227 O O . PRO A 1 289 ? -3.173 -9.577 17.484 1.00 91.25 289 PRO A O 1
ATOM 2230 N N . ASP A 1 290 ? -2.758 -10.304 19.578 1.00 92.06 290 ASP A N 1
ATOM 2231 C CA . ASP A 1 290 ? -3.511 -11.547 19.431 1.00 92.06 290 ASP A CA 1
ATOM 2232 C C . ASP A 1 290 ? -5.007 -11.252 19.585 1.00 92.06 290 ASP A C 1
ATOM 2234 O O . ASP A 1 290 ? -5.589 -11.348 20.666 1.00 92.06 290 ASP A O 1
ATOM 2238 N N . HIS A 1 291 ? -5.615 -10.761 18.504 1.00 94.88 291 HIS A N 1
ATOM 2239 C CA . HIS A 1 291 ? -7.002 -10.325 18.505 1.00 94.88 291 HIS A CA 1
ATOM 2240 C C . HIS A 1 291 ? -7.764 -10.870 17.290 1.00 94.88 291 HIS A C 1
ATOM 2242 O O . HIS A 1 291 ? -7.304 -10.710 16.153 1.00 94.88 291 HIS A O 1
ATOM 2248 N N . PRO A 1 292 ? -8.975 -11.438 17.472 1.00 96.06 292 PRO A N 1
ATOM 2249 C CA . PRO A 1 292 ? -9.744 -12.048 16.383 1.00 96.06 292 PRO A CA 1
ATOM 2250 C C . PRO A 1 292 ? -10.133 -11.067 15.267 1.00 96.06 292 PRO A C 1
ATOM 2252 O O . PRO A 1 292 ? -10.463 -11.501 14.163 1.00 96.06 292 PRO A O 1
ATOM 2255 N N . VAL A 1 293 ? -10.074 -9.752 15.516 1.00 95.81 293 VAL A N 1
ATOM 2256 C CA . VAL A 1 293 ? -10.344 -8.736 14.486 1.00 95.81 293 VAL A CA 1
ATOM 2257 C C . VAL A 1 293 ? -9.400 -8.869 13.289 1.00 95.81 293 VAL A C 1
ATOM 2259 O O . VAL A 1 293 ? -9.875 -8.813 12.163 1.00 95.81 293 VAL A O 1
ATOM 2262 N N . PHE A 1 294 ? -8.104 -9.126 13.495 1.00 96.25 294 PHE A N 1
ATOM 2263 C CA . PHE A 1 294 ? -7.136 -9.216 12.393 1.00 96.25 294 PHE A CA 1
ATOM 2264 C C . PHE A 1 294 ? -7.399 -10.441 11.516 1.00 96.25 294 PHE A C 1
ATOM 2266 O O . PHE A 1 294 ? -7.383 -10.344 10.291 1.00 96.25 294 PHE A O 1
ATOM 2273 N N . VAL A 1 295 ? -7.755 -11.569 12.138 1.00 96.25 295 VAL A N 1
ATOM 2274 C CA . VAL A 1 295 ? -8.182 -12.782 11.424 1.00 96.25 295 VAL A CA 1
ATOM 2275 C C . VAL A 1 295 ? -9.466 -12.522 10.634 1.00 96.25 295 VAL A C 1
ATOM 2277 O O . VAL A 1 295 ? -9.562 -12.908 9.473 1.00 96.25 295 VAL A O 1
ATOM 2280 N N . SER A 1 296 ? -10.443 -11.834 11.232 1.00 97.38 296 SER A N 1
ATOM 2281 C CA . SER A 1 296 ? -11.695 -11.464 10.559 1.00 97.38 296 SER A CA 1
ATOM 2282 C C . SER A 1 296 ? -11.454 -10.547 9.353 1.00 97.38 296 SER A C 1
ATOM 2284 O O . SER A 1 296 ? -12.025 -10.756 8.282 1.00 97.38 296 SER A O 1
ATOM 2286 N N . LEU A 1 297 ? -10.560 -9.566 9.497 1.00 97.56 297 LEU A N 1
ATOM 2287 C CA . LEU A 1 297 ? -10.184 -8.642 8.429 1.00 97.56 297 LEU A CA 1
ATOM 2288 C C . LEU A 1 297 ? -9.464 -9.354 7.275 1.00 97.56 297 LEU A C 1
ATOM 2290 O O . LEU A 1 297 ? -9.748 -9.041 6.119 1.00 97.56 297 LEU A O 1
ATOM 2294 N N . ALA A 1 298 ? -8.605 -10.333 7.572 1.00 97.81 298 ALA A N 1
ATOM 2295 C CA . ALA A 1 298 ? -7.853 -11.112 6.582 1.00 97.81 298 ALA A CA 1
ATOM 2296 C C . ALA A 1 298 ? -8.652 -12.262 5.938 1.00 97.81 298 ALA A C 1
ATOM 2298 O O . ALA A 1 298 ? -8.214 -12.863 4.956 1.00 97.81 298 ALA A O 1
ATOM 2299 N N . LYS A 1 299 ? -9.822 -12.602 6.488 1.00 98.00 299 LYS A N 1
ATOM 2300 C CA . LYS A 1 299 ? -10.591 -13.781 6.082 1.00 98.00 299 LYS A CA 1
ATOM 2301 C C . LYS A 1 299 ? -10.988 -13.728 4.601 1.00 98.00 299 LYS A C 1
ATOM 2303 O O . LYS A 1 299 ? -11.527 -12.726 4.147 1.00 98.00 299 LYS A O 1
ATOM 2308 N N . ASP A 1 300 ? -10.805 -14.813 3.858 1.00 97.75 300 ASP A N 1
ATOM 2309 C CA . ASP A 1 300 ? -11.245 -14.936 2.456 1.00 97.75 300 ASP A CA 1
ATOM 2310 C C . ASP A 1 300 ? -10.672 -13.864 1.499 1.00 97.75 300 ASP A C 1
ATOM 2312 O O . ASP A 1 300 ? -11.234 -13.638 0.428 1.00 97.75 300 ASP A O 1
ATOM 2316 N N . LEU A 1 301 ? -9.577 -13.185 1.867 1.00 98.12 301 LEU A N 1
ATOM 2317 C CA . LEU A 1 301 ? -8.860 -12.321 0.929 1.00 98.12 301 LEU A CA 1
ATOM 2318 C C . LEU A 1 301 ? -8.203 -13.172 -0.162 1.00 98.12 301 LEU A C 1
ATOM 2320 O O . LEU A 1 301 ? -7.711 -14.273 0.096 1.00 98.12 301 LEU A O 1
ATOM 2324 N N . GLU A 1 302 ? -8.191 -12.657 -1.388 1.00 98.31 302 GLU A N 1
ATOM 2325 C CA . GLU A 1 302 ? -7.607 -13.361 -2.523 1.00 98.31 302 GLU A CA 1
ATOM 2326 C C . GLU A 1 302 ? -6.083 -13.439 -2.351 1.00 98.31 302 GLU A C 1
ATOM 2328 O O . GLU A 1 302 ? -5.447 -12.397 -2.161 1.00 98.31 302 GLU A O 1
ATOM 2333 N N . PRO A 1 303 ? -5.470 -14.633 -2.425 1.00 97.56 303 PRO A N 1
ATOM 2334 C CA . PRO A 1 303 ? -4.018 -14.750 -2.406 1.00 97.56 303 PRO A CA 1
ATOM 2335 C C . PRO A 1 303 ? -3.438 -14.156 -3.693 1.00 97.56 303 PRO A C 1
ATOM 2337 O O . PRO A 1 303 ? -4.066 -14.231 -4.753 1.00 97.56 303 PRO A O 1
ATOM 2340 N N . PHE A 1 304 ? -2.242 -13.584 -3.619 1.00 96.44 304 PHE A N 1
ATOM 2341 C CA . PHE A 1 304 ? -1.586 -12.952 -4.760 1.00 96.44 304 PHE A CA 1
ATOM 2342 C C . PHE A 1 304 ? -0.068 -13.023 -4.645 1.00 96.44 304 PHE A C 1
ATOM 2344 O O . PHE A 1 304 ? 0.430 -13.289 -3.534 1.00 96.44 304 PHE A O 1
#

Sequence (304 aa):
MSLLARYIAGEHDAVWEALESAPDAADAEAVMRETFARVARNTDTVITRLRDTGYRFECEAGRYSDAVPPHRQISVHLGRIEETLEDRFGDLPAFAGRSDFLPRALDLFARVVGIIDLRQRHPGKPPQAGITARTPVQRALENALSGLGGTDARRRVVETEDRRPHLSDDPVIARLGDWNPLVINLEYLSDIGAEMEAELVPHPMGGLGLMAEIAPSFEHKANVSGTTGAHLFLPSQRVSPMIFEHGPPASFIDYLRTAFAHGGFLGVPAPVRPSHAELTQIAPQVLLPDHPVFVSLAKDLEPF

Organism: NCBI:txid1510457

Radius of gyration: 21.16 Å; chains: 1; bounding box: 44×61×54 Å